Protein AF-A0A9P1E3X4-F1 (afdb_monomer_lite)

Secondary structure (DSSP, 8-state):
--HHHHHHHHHHHHHHHHHHHH-----TTTT-HHHHHHHHHB-HHHHHHHHHHHHHHHT-EEEEEEEETTEEEEEEE-TTT-SS-EEEEEETTTTEEE---HHHHHH-S--HHHHHHHHHTT--S--GGG--GGGBHHHHHHTTS-S---------S----HHHHHHHHHHHHHHHHHHHTT-HHHHHHHHHHHHHHHHHHHHHHHTT------------PPPS--PPTT--------HHHHHHHHHHHHHHHHHHHHHHHHHHHHHHHHHHHHHHHHHHHHHHHHHHHHHHHHHHHHHHHHHHHHHHTT-------SS--------S---S--

Radius of gyration: 41.76 Å; chains: 1; bounding box: 114×93×96 Å

Foldseek 3Di:
DVVVVVVVVVVVVVVQLCCQVPNDDPDDCPPQLALVQLSQWFGNVLSVVLSVQLVVLVQKDKDWDDDDPQKTWMFIGHPPPDPDTFIWIAGRVQRDIDGDDVVCVPPLHDGSNSSNVCVVVSPNYDRPVSRDLCGTSVVVVVVVDDDDDDDDDDDDDPPCDPVNVVVVVVVVLVVQCVVCVVPPVSVVVNVVVVVVVVVVVVVVVVVVDPDDDDDDDDDDDDDPDPDPPPDDDPPPDDPVRVVVVVVVVVVVVVVVVVVVVVVVVVVVVVVVVVVVVVVVVVVVVVVVVVVVVVVVVVVVVVVVVCVVPVDPDDDDDPPDDDDDDDDDDPDDDD

pLDDT: mean 71.48, std 18.75, range [29.25, 95.44]

Organism: Cuscuta europaea (NCBI:txid41803)

Structure (mmCIF, N/CA/C/O backbone):
data_AF-A0A9P1E3X4-F1
#
_entry.id   AF-A0A9P1E3X4-F1
#
loop_
_atom_site.group_PDB
_atom_site.id
_atom_site.type_symbol
_atom_site.label_atom_id
_atom_site.label_alt_id
_atom_site.label_comp_id
_atom_site.label_asym_id
_atom_site.label_entity_id
_atom_site.label_seq_id
_atom_site.pdbx_PDB_ins_code
_atom_site.Cartn_x
_atom_site.Cartn_y
_atom_site.Cartn_z
_atom_site.occupancy
_atom_site.B_iso_or_equiv
_atom_site.auth_seq_id
_atom_site.auth_comp_id
_atom_site.auth_asym_id
_atom_site.auth_atom_id
_atom_site.pdbx_PDB_model_num
ATOM 1 N N . MET A 1 1 ? -5.386 -5.429 36.884 1.00 59.47 1 MET A N 1
ATOM 2 C CA . MET A 1 1 ? -3.982 -5.201 36.468 1.00 59.47 1 MET A CA 1
ATOM 3 C C . MET A 1 1 ? -3.495 -5.985 35.243 1.00 59.47 1 MET A C 1
ATOM 5 O O . MET A 1 1 ? -2.496 -5.577 34.675 1.00 59.47 1 MET A O 1
ATOM 9 N N . PHE A 1 2 ? -4.151 -7.065 34.790 1.00 62.03 2 PHE A N 1
ATOM 10 C CA . PHE A 1 2 ? -3.919 -7.611 33.433 1.00 62.03 2 PHE A CA 1
ATOM 11 C C . PHE A 1 2 ? -5.071 -7.258 32.478 1.00 62.03 2 PHE A C 1
ATOM 13 O O . PHE A 1 2 ? -4.815 -6.911 31.334 1.00 62.03 2 PHE A O 1
ATOM 20 N N . GLY A 1 3 ? -6.319 -7.281 32.969 1.00 66.62 3 GLY A N 1
ATOM 21 C CA . GLY A 1 3 ? -7.502 -6.854 32.208 1.00 66.62 3 GLY A CA 1
ATOM 22 C C . GLY A 1 3 ? -7.396 -5.410 31.726 1.00 66.62 3 GLY A C 1
ATOM 23 O O . GLY A 1 3 ? -7.466 -5.183 30.531 1.00 66.62 3 GLY A O 1
ATOM 24 N N . ASP A 1 4 ? -7.069 -4.481 32.627 1.00 69.69 4 ASP A N 1
ATOM 25 C CA . ASP A 1 4 ? -6.946 -3.049 32.304 1.00 69.69 4 ASP A CA 1
ATOM 26 C C . ASP A 1 4 ? -5.919 -2.774 31.193 1.00 69.69 4 ASP A C 1
ATOM 28 O O . ASP A 1 4 ? -6.173 -1.984 30.294 1.00 69.69 4 ASP A O 1
ATOM 32 N N . VAL A 1 5 ? -4.788 -3.491 31.205 1.00 73.56 5 VAL A N 1
ATOM 33 C CA . VAL A 1 5 ? -3.757 -3.388 30.159 1.00 73.56 5 VAL A CA 1
ATOM 34 C C . VAL A 1 5 ? -4.269 -3.976 28.844 1.00 73.56 5 VAL A C 1
ATOM 36 O O . VAL A 1 5 ? -4.068 -3.398 27.788 1.00 73.56 5 VAL A O 1
ATOM 39 N N . VAL A 1 6 ? -4.957 -5.119 28.873 1.00 70.69 6 VAL A N 1
ATOM 40 C CA . VAL A 1 6 ? -5.534 -5.713 27.656 1.00 70.69 6 VAL A CA 1
ATOM 41 C C . VAL A 1 6 ? -6.632 -4.824 27.066 1.00 70.69 6 VAL A C 1
ATOM 43 O O . VAL A 1 6 ? -6.725 -4.705 25.847 1.00 70.69 6 VAL A O 1
ATOM 46 N N . ASP A 1 7 ? -7.445 -4.191 27.905 1.00 68.88 7 ASP A N 1
ATOM 47 C CA . ASP A 1 7 ? -8.532 -3.313 27.477 1.00 68.88 7 ASP A CA 1
ATOM 48 C C . ASP A 1 7 ? -8.006 -1.972 26.951 1.00 68.88 7 ASP A C 1
ATOM 50 O O . ASP A 1 7 ? -8.535 -1.459 25.965 1.00 68.88 7 ASP A O 1
ATOM 54 N N . GLU A 1 8 ? -6.914 -1.453 27.515 1.00 76.88 8 GLU A N 1
ATOM 55 C CA . GLU A 1 8 ? -6.167 -0.318 26.964 1.00 76.88 8 GLU A CA 1
ATOM 56 C C . GLU A 1 8 ? -5.609 -0.648 25.572 1.00 76.88 8 GLU A C 1
ATOM 58 O O . GLU A 1 8 ? -5.858 0.087 24.618 1.00 76.88 8 GLU A O 1
ATOM 63 N N . TRP A 1 9 ? -4.960 -1.807 25.409 1.00 65.81 9 TRP A N 1
ATOM 64 C CA . TRP A 1 9 ? -4.406 -2.236 24.118 1.00 65.81 9 TRP A CA 1
ATOM 65 C C . TRP A 1 9 ? -5.498 -2.466 23.068 1.00 65.81 9 TRP A C 1
ATOM 67 O O . TRP A 1 9 ? -5.342 -2.055 21.921 1.00 65.81 9 TRP A O 1
ATOM 77 N N . ARG A 1 10 ? -6.635 -3.057 23.457 1.00 68.62 10 ARG A N 1
ATOM 78 C CA . ARG A 1 10 ? -7.809 -3.207 22.580 1.00 68.62 10 ARG A CA 1
ATOM 79 C C . ARG A 1 10 ? -8.446 -1.871 22.223 1.00 68.62 10 ARG A C 1
ATOM 81 O O . ARG A 1 10 ? -8.982 -1.728 21.130 1.00 68.62 10 ARG A O 1
ATOM 88 N N . SER A 1 11 ? -8.439 -0.906 23.136 1.00 69.69 11 SER A N 1
ATOM 89 C CA . SER A 1 11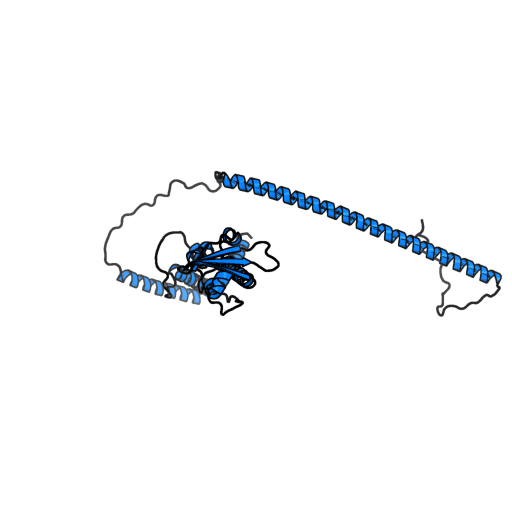 ? -8.964 0.438 22.874 1.00 69.69 11 SER A CA 1
ATOM 90 C C . SER A 1 11 ? -8.061 1.199 21.906 1.00 69.69 11 SER A C 1
ATOM 92 O O . SER A 1 11 ? -8.559 1.870 21.004 1.00 69.69 11 SER A O 1
ATOM 94 N N . GLU A 1 12 ? -6.745 1.043 22.040 1.00 69.25 12 GLU A N 1
ATOM 95 C CA . GLU A 1 12 ? -5.758 1.609 21.124 1.00 69.25 12 GLU A CA 1
ATOM 96 C C . GLU A 1 12 ? -5.847 0.972 19.728 1.00 69.25 12 GLU A C 1
ATOM 98 O O . GLU A 1 12 ? -5.884 1.698 18.734 1.00 69.25 12 GLU A O 1
ATOM 103 N N . GLU A 1 13 ? -5.969 -0.358 19.647 1.00 61.16 13 GLU A N 1
ATOM 104 C CA . GLU A 1 13 ? -6.186 -1.106 18.399 1.00 61.16 13 GLU A CA 1
ATOM 105 C C . GLU A 1 13 ? -7.503 -0.687 17.730 1.00 61.16 13 GLU A C 1
ATOM 107 O O . GLU A 1 13 ? -7.496 -0.254 16.583 1.00 61.16 13 GLU A O 1
ATOM 112 N N . ASN A 1 14 ? -8.615 -0.649 18.475 1.00 62.22 14 ASN A N 1
ATOM 113 C CA . ASN A 1 14 ? -9.896 -0.146 17.967 1.00 62.22 14 ASN A CA 1
ATOM 114 C C . ASN A 1 14 ? -9.806 1.311 17.490 1.00 62.22 14 ASN A C 1
ATOM 116 O O . ASN A 1 14 ? -10.443 1.681 16.506 1.00 62.22 14 ASN A O 1
ATOM 120 N N . GLY A 1 15 ? -9.032 2.157 18.176 1.00 64.56 15 GLY A N 1
ATOM 121 C CA . GLY A 1 15 ? -8.787 3.535 17.757 1.00 64.56 15 GLY A CA 1
ATOM 122 C C . GLY A 1 15 ? -7.940 3.621 16.484 1.00 64.56 15 GLY A C 1
ATOM 123 O O . GLY A 1 15 ? -8.132 4.520 15.665 1.00 64.56 15 GLY A O 1
ATOM 124 N N . GLN A 1 16 ? -6.997 2.701 16.283 1.00 59.81 16 GLN A N 1
ATOM 125 C CA . GLN A 1 16 ? -6.218 2.581 15.049 1.00 59.81 16 GLN A CA 1
ATOM 126 C C . GLN A 1 16 ? -7.075 2.043 13.898 1.00 59.81 16 GLN A C 1
ATOM 128 O O . GLN A 1 16 ? -7.043 2.636 12.822 1.00 59.81 16 GLN A O 1
ATOM 133 N N . ASP A 1 17 ? -7.908 1.032 14.134 1.00 65.00 17 ASP A N 1
ATOM 134 C CA . ASP A 1 17 ? -8.860 0.483 13.164 1.00 65.00 17 ASP A CA 1
ATOM 135 C C . ASP A 1 17 ? -9.900 1.522 12.748 1.00 65.00 17 ASP A C 1
ATOM 137 O O . ASP A 1 17 ? -10.124 1.745 11.559 1.00 65.00 17 ASP A O 1
ATOM 141 N N . PHE A 1 18 ? -10.476 2.242 13.713 1.00 64.69 18 PHE A N 1
ATOM 142 C CA . PHE A 1 18 ? -11.402 3.340 13.451 1.00 64.69 18 PHE A CA 1
ATOM 143 C C . PHE A 1 18 ? -10.746 4.435 12.602 1.00 64.69 18 PHE A C 1
ATOM 145 O O . PHE A 1 18 ? -11.309 4.869 11.601 1.00 64.69 18 PHE A O 1
ATOM 152 N N . ARG A 1 19 ? -9.505 4.829 12.921 1.00 63.00 19 ARG A N 1
ATOM 153 C CA . ARG A 1 19 ? -8.735 5.772 12.092 1.00 63.00 19 ARG A CA 1
ATOM 154 C C . ARG A 1 19 ? -8.366 5.199 10.720 1.00 63.00 19 ARG A C 1
ATOM 156 O O . ARG A 1 19 ? -8.256 5.965 9.770 1.00 63.00 19 ARG A O 1
ATOM 163 N N . CYS A 1 20 ? -8.187 3.889 10.579 1.00 62.00 20 CYS A N 1
ATOM 164 C CA . CYS A 1 20 ? -7.974 3.252 9.277 1.00 62.00 20 CYS A CA 1
ATOM 165 C C . CYS A 1 20 ? -9.237 3.269 8.406 1.00 62.00 20 CYS A C 1
ATOM 167 O O . CYS A 1 20 ? -9.132 3.393 7.184 1.00 62.00 20 CYS A O 1
ATOM 169 N N . LEU A 1 21 ? -10.410 3.117 9.025 1.00 61.00 21 LEU A N 1
ATOM 170 C CA . LEU A 1 21 ? -11.702 3.029 8.346 1.00 61.00 21 LEU A CA 1
ATOM 171 C C . LEU A 1 21 ? -12.294 4.411 8.034 1.00 61.00 21 LEU A C 1
ATOM 173 O O . LEU A 1 21 ? -12.759 4.624 6.918 1.00 61.00 21 LEU A O 1
ATOM 177 N N . GLU A 1 22 ? -12.228 5.349 8.982 1.00 56.84 22 GLU A N 1
ATOM 178 C CA . GLU A 1 22 ? -12.883 6.666 8.906 1.00 56.84 22 GLU A CA 1
ATOM 179 C C . GLU A 1 22 ? -11.911 7.859 8.937 1.00 56.84 22 GLU A C 1
ATOM 181 O O . GLU A 1 22 ? -12.310 8.993 8.680 1.00 56.84 22 GLU A O 1
ATOM 186 N N . GLY A 1 23 ? -10.627 7.643 9.237 1.00 54.81 23 GLY A N 1
ATOM 187 C CA . GLY A 1 23 ? -9.665 8.732 9.400 1.00 54.81 23 GLY A CA 1
ATOM 188 C C . GLY A 1 23 ? -9.325 9.462 8.097 1.00 54.81 23 GLY A C 1
ATOM 189 O O . GLY A 1 23 ? -9.091 8.862 7.042 1.00 54.81 23 GLY A O 1
ATOM 190 N N . THR A 1 24 ? -9.229 10.790 8.188 1.00 53.44 24 THR A N 1
ATOM 191 C CA . THR A 1 24 ? -8.681 11.639 7.129 1.00 53.44 24 THR A CA 1
ATOM 192 C C . THR A 1 24 ? -7.193 11.347 6.984 1.00 53.44 24 THR A C 1
ATOM 194 O O . THR A 1 24 ? -6.384 11.702 7.838 1.00 53.44 24 THR A O 1
ATOM 197 N N . ILE A 1 25 ? -6.821 10.668 5.903 1.00 58.47 25 ILE A N 1
ATOM 198 C CA . ILE A 1 25 ? -5.418 10.470 5.559 1.00 58.47 25 ILE A CA 1
ATOM 199 C C . ILE A 1 25 ? -4.916 11.765 4.921 1.00 58.47 25 ILE A C 1
ATOM 201 O O . ILE A 1 25 ? -5.401 12.139 3.852 1.00 58.47 25 ILE A O 1
ATOM 205 N N . GLU A 1 26 ? -3.956 12.446 5.550 1.00 58.12 26 GLU A N 1
ATOM 206 C CA . GLU A 1 26 ? -3.221 13.530 4.894 1.00 58.12 26 GLU A CA 1
ATOM 207 C C . GLU A 1 26 ? -2.438 12.946 3.712 1.00 58.12 26 GLU A C 1
ATOM 209 O O . GLU A 1 26 ? -1.379 12.335 3.864 1.00 58.12 26 GLU A O 1
ATOM 214 N N . MET A 1 27 ? -3.004 13.069 2.510 1.00 62.56 27 MET A N 1
ATOM 215 C CA . MET A 1 27 ? -2.358 12.623 1.285 1.00 62.56 27 MET A CA 1
ATOM 216 C C . MET A 1 27 ? -1.535 13.757 0.684 1.00 62.56 27 MET A C 1
ATOM 218 O O . MET A 1 27 ? -2.073 14.736 0.171 1.00 62.56 27 MET A O 1
ATOM 222 N N . ILE A 1 28 ? -0.219 13.579 0.666 1.00 62.25 28 ILE A N 1
ATOM 223 C CA . ILE A 1 28 ? 0.652 14.281 -0.271 1.00 62.25 28 ILE A CA 1
ATOM 224 C C . ILE A 1 28 ? 0.281 13.768 -1.676 1.00 62.25 28 ILE A C 1
ATOM 226 O O . ILE A 1 28 ? 0.284 12.556 -1.892 1.00 62.25 28 ILE A O 1
ATOM 230 N N . LEU A 1 29 ? -0.058 14.683 -2.597 1.00 64.44 29 LEU A N 1
ATOM 231 C CA . LEU A 1 29 ? -0.523 14.430 -3.978 1.00 64.44 29 LEU A CA 1
ATOM 232 C C . LEU A 1 29 ? -1.963 13.884 -4.117 1.00 64.44 29 LEU A C 1
ATOM 234 O O . LEU A 1 29 ? -2.195 12.845 -4.731 1.00 64.44 29 LEU A O 1
ATOM 238 N N . LEU A 1 30 ? -2.948 14.639 -3.613 1.00 59.66 30 LEU A N 1
ATOM 239 C CA . LEU A 1 30 ? -4.395 14.346 -3.696 1.00 59.66 30 LEU A CA 1
ATOM 240 C C . LEU A 1 30 ? -4.943 14.020 -5.103 1.00 59.66 30 LEU A C 1
ATOM 242 O O . LEU A 1 30 ? -6.033 13.468 -5.206 1.00 59.66 30 LEU A O 1
ATOM 246 N N . GLN A 1 31 ? -4.222 14.364 -6.171 1.00 71.12 31 GLN A N 1
ATOM 247 C CA . GLN A 1 31 ? -4.672 14.202 -7.559 1.00 71.12 31 GLN A CA 1
ATOM 248 C C . GLN A 1 31 ? -4.225 12.880 -8.207 1.00 71.12 31 GLN A C 1
ATOM 250 O O . GLN A 1 31 ? -4.710 12.526 -9.281 1.00 71.12 31 GLN A O 1
ATOM 255 N N . GLU A 1 32 ? -3.326 12.123 -7.575 1.00 85.75 32 GLU A N 1
ATOM 256 C CA . GLU A 1 32 ? -2.789 10.892 -8.158 1.00 85.75 32 GLU A CA 1
ATOM 257 C C . GLU A 1 32 ? -3.766 9.722 -7.972 1.00 85.75 32 GLU A C 1
ATOM 259 O O . GLU A 1 32 ? -3.938 9.185 -6.875 1.00 85.75 32 GLU A O 1
ATOM 264 N N . SER A 1 33 ? -4.397 9.299 -9.070 1.00 90.12 33 SER A N 1
ATOM 265 C CA . SER A 1 33 ? -5.429 8.246 -9.075 1.00 90.12 33 SER A CA 1
ATOM 266 C C . SER A 1 33 ? -4.994 6.928 -8.418 1.00 90.12 33 SER A C 1
ATOM 268 O O . SER A 1 33 ? -5.756 6.356 -7.637 1.00 90.12 33 SER A O 1
ATOM 270 N N . ILE A 1 34 ? -3.751 6.488 -8.637 1.00 92.25 34 ILE A N 1
ATOM 271 C CA . ILE A 1 34 ? -3.234 5.256 -8.027 1.00 92.25 34 ILE A CA 1
ATOM 272 C C . ILE A 1 34 ? -3.069 5.368 -6.507 1.00 92.25 34 ILE A C 1
ATOM 274 O O . ILE A 1 34 ? -3.292 4.385 -5.800 1.00 92.25 34 ILE A O 1
ATOM 278 N N . LEU A 1 35 ? -2.730 6.556 -5.988 1.00 91.19 35 LEU A N 1
ATOM 279 C CA . LEU A 1 35 ? -2.684 6.806 -4.544 1.00 91.19 35 LEU A CA 1
ATOM 280 C C . LEU A 1 35 ? -4.096 6.808 -3.954 1.00 91.19 35 LEU A C 1
ATOM 282 O O . LEU A 1 35 ? -4.303 6.221 -2.894 1.00 91.19 35 LEU A O 1
ATOM 286 N N . SER A 1 36 ? -5.074 7.391 -4.655 1.00 89.56 36 SER A N 1
ATOM 287 C CA . SER A 1 36 ? -6.479 7.327 -4.234 1.00 89.56 36 SER A CA 1
ATOM 288 C C . SER A 1 36 ? -6.959 5.879 -4.133 1.00 89.56 36 SER A C 1
ATOM 290 O O . SER A 1 36 ? -7.463 5.467 -3.093 1.00 89.56 36 SER A O 1
ATOM 292 N N . HIS A 1 37 ? -6.717 5.076 -5.170 1.00 92.25 37 HIS A N 1
ATOM 293 C CA . HIS A 1 37 ? -7.093 3.666 -5.160 1.00 92.25 37 HIS A CA 1
ATOM 294 C C . HIS A 1 37 ? -6.389 2.882 -4.037 1.00 92.25 37 HIS A C 1
ATOM 296 O O . HIS A 1 37 ? -7.018 2.088 -3.340 1.00 92.25 37 HIS A O 1
ATOM 302 N N . ALA A 1 38 ? -5.096 3.133 -3.804 1.00 91.25 38 ALA A N 1
ATOM 303 C CA . ALA A 1 38 ? -4.353 2.509 -2.710 1.00 91.25 38 ALA A CA 1
ATOM 304 C C . ALA A 1 38 ? -4.949 2.835 -1.330 1.00 91.25 38 ALA A C 1
ATOM 306 O O . ALA A 1 38 ? -5.003 1.959 -0.468 1.00 91.25 38 ALA A O 1
ATOM 307 N N . ARG A 1 39 ? -5.406 4.076 -1.116 1.00 87.81 39 ARG A N 1
ATOM 308 C CA . ARG A 1 39 ? -6.061 4.515 0.128 1.00 87.81 39 ARG A CA 1
ATOM 309 C C . ARG A 1 39 ? -7.367 3.769 0.386 1.00 87.81 39 ARG A C 1
ATOM 311 O O . ARG A 1 39 ? -7.695 3.482 1.541 1.00 87.81 39 ARG A O 1
ATOM 318 N N . ASP A 1 40 ? -8.122 3.492 -0.665 1.00 87.62 40 ASP A N 1
ATOM 319 C CA . ASP A 1 40 ? -9.413 2.822 -0.536 1.00 87.62 40 ASP A CA 1
ATOM 320 C C . ASP A 1 40 ? -9.233 1.336 -0.203 1.00 87.62 40 ASP A C 1
ATOM 322 O O . ASP A 1 40 ? -9.974 0.788 0.613 1.00 87.62 40 ASP A O 1
ATOM 326 N N . VAL A 1 41 ? -8.196 0.707 -0.760 1.00 90.44 41 VAL A N 1
ATOM 327 C CA . VAL A 1 41 ? -7.922 -0.727 -0.604 1.00 90.44 41 VAL A CA 1
ATOM 328 C C . VAL A 1 41 ? -7.142 -1.060 0.674 1.00 90.44 41 VAL A C 1
ATOM 330 O O . VAL A 1 41 ? -7.502 -1.996 1.398 1.00 90.44 41 VAL A O 1
ATOM 333 N N . TYR A 1 42 ? -6.052 -0.342 0.953 1.00 89.19 42 TYR A N 1
ATOM 334 C CA . TYR A 1 42 ? -5.093 -0.708 1.999 1.00 89.19 42 TYR A CA 1
ATOM 335 C C . TYR A 1 42 ? -5.419 -0.118 3.367 1.00 89.19 42 TYR A C 1
ATOM 337 O O . TYR A 1 42 ? -6.003 0.956 3.482 1.00 89.19 42 TYR A O 1
ATOM 345 N N . THR A 1 43 ? -4.988 -0.803 4.429 1.00 87.50 43 THR A N 1
ATOM 346 C CA . THR A 1 43 ? -5.005 -0.243 5.790 1.00 87.50 43 THR A CA 1
ATOM 347 C C . THR A 1 43 ? -4.110 1.001 5.874 1.00 87.50 43 THR A C 1
ATOM 349 O O . THR A 1 43 ? -3.227 1.199 5.037 1.00 87.50 43 THR A O 1
ATOM 352 N N . LEU A 1 44 ? -4.308 1.857 6.883 1.00 84.12 44 LEU A N 1
ATOM 353 C CA . LEU A 1 44 ? -3.589 3.136 6.986 1.00 84.12 44 LEU A CA 1
ATOM 354 C C . LEU A 1 44 ? -2.064 2.967 6.995 1.00 84.12 44 LEU A C 1
ATOM 356 O O . LEU A 1 44 ? -1.349 3.740 6.359 1.00 84.12 44 LEU A O 1
ATOM 360 N N . GLU A 1 45 ? -1.557 1.970 7.718 1.00 84.56 45 GLU A N 1
ATOM 361 C CA . GLU A 1 45 ? -0.118 1.708 7.820 1.00 84.56 45 GLU A CA 1
ATOM 362 C C . GLU A 1 45 ? 0.477 1.287 6.477 1.00 84.56 45 GLU A C 1
ATOM 364 O O . GLU A 1 45 ? 1.515 1.799 6.055 1.00 84.56 45 GLU A O 1
ATOM 369 N N . ILE A 1 46 ? -0.223 0.402 5.768 1.00 89.62 46 ILE A N 1
ATOM 370 C CA . ILE A 1 46 ? 0.195 -0.073 4.451 1.00 89.62 46 ILE A CA 1
ATOM 371 C C . ILE A 1 46 ? 0.095 1.044 3.423 1.00 89.62 46 ILE A C 1
ATOM 373 O O . ILE A 1 46 ? 1.005 1.204 2.610 1.00 89.62 46 ILE A O 1
ATOM 377 N N . PHE A 1 47 ? -0.949 1.868 3.489 1.00 90.00 47 PHE A N 1
ATOM 378 C CA . PHE A 1 47 ? -1.062 3.044 2.641 1.00 90.00 47 PHE A CA 1
ATOM 379 C C . PHE A 1 47 ? 0.123 4.001 2.836 1.00 90.00 47 PHE A C 1
ATOM 381 O O . PHE A 1 47 ? 0.702 4.452 1.850 1.00 90.00 47 PHE A O 1
ATOM 388 N N . LYS A 1 48 ? 0.548 4.272 4.079 1.00 87.75 48 LYS A N 1
ATOM 389 C CA . LYS A 1 48 ? 1.724 5.123 4.347 1.00 87.75 48 LYS A CA 1
ATOM 390 C C . LYS A 1 48 ? 2.995 4.555 3.715 1.00 87.75 48 LYS A C 1
ATOM 392 O O . LYS A 1 48 ? 3.747 5.296 3.083 1.00 87.75 48 LYS A O 1
ATOM 397 N N . LEU A 1 49 ? 3.213 3.243 3.830 1.00 89.81 49 LEU A N 1
ATOM 398 C CA . LEU A 1 49 ? 4.341 2.569 3.178 1.00 89.81 49 LEU A CA 1
ATOM 399 C C . LEU A 1 49 ? 4.252 2.666 1.651 1.00 89.81 49 LEU A C 1
ATOM 401 O O . LEU A 1 49 ? 5.252 2.943 0.989 1.00 89.81 49 LEU A O 1
ATOM 405 N N . PHE A 1 50 ? 3.060 2.471 1.086 1.00 92.06 50 PHE A N 1
ATOM 406 C CA . PHE A 1 50 ? 2.822 2.599 -0.348 1.00 92.06 50 PHE A CA 1
ATOM 407 C C . PHE A 1 50 ? 3.118 4.020 -0.845 1.00 92.06 50 PHE A C 1
ATOM 409 O O . PHE A 1 50 ? 3.857 4.191 -1.814 1.00 92.06 50 PHE A O 1
ATOM 416 N N . GLN A 1 51 ? 2.606 5.040 -0.153 1.00 91.75 51 GLN A N 1
ATOM 417 C CA . GLN A 1 51 ? 2.845 6.446 -0.471 1.00 91.75 51 GLN A CA 1
ATOM 418 C C . GLN A 1 51 ? 4.336 6.793 -0.394 1.00 91.75 51 GLN A C 1
ATOM 420 O O . GLN A 1 51 ? 4.866 7.449 -1.288 1.00 91.75 51 GLN A O 1
ATOM 425 N N . GLU A 1 52 ? 5.049 6.301 0.620 1.00 90.31 52 GLU A N 1
ATOM 426 C CA . GLU A 1 52 ? 6.497 6.479 0.726 1.00 90.31 52 GLU A CA 1
ATOM 427 C C . GLU A 1 52 ? 7.240 5.846 -0.465 1.00 90.31 52 GLU A C 1
ATOM 429 O O . GLU A 1 52 ? 8.142 6.466 -1.036 1.00 90.31 52 GLU A O 1
ATOM 434 N N . GLN A 1 53 ? 6.866 4.627 -0.875 1.00 91.94 53 GLN A N 1
ATOM 435 C CA . GLN A 1 53 ? 7.454 3.986 -2.056 1.00 91.94 53 GLN A CA 1
ATOM 436 C C . GLN A 1 53 ? 7.147 4.763 -3.338 1.00 91.94 53 GLN A C 1
ATOM 438 O O . GLN A 1 53 ? 8.036 4.903 -4.180 1.00 91.94 53 GLN A O 1
ATOM 443 N N . TYR A 1 54 ? 5.929 5.289 -3.472 1.00 92.44 54 TYR A N 1
ATOM 444 C CA . TYR A 1 54 ? 5.521 6.098 -4.617 1.00 92.44 54 TYR A CA 1
ATOM 445 C C . TYR A 1 54 ? 6.386 7.354 -4.737 1.00 92.44 54 TYR A C 1
ATOM 447 O O . TYR A 1 54 ? 7.031 7.568 -5.762 1.00 92.44 54 TYR A O 1
ATOM 455 N N . LEU A 1 55 ? 6.494 8.125 -3.651 1.00 91.69 55 LEU A N 1
ATOM 456 C CA . LEU A 1 55 ? 7.293 9.352 -3.606 1.00 91.69 55 LEU A CA 1
ATOM 457 C C . LEU A 1 55 ? 8.773 9.082 -3.890 1.00 91.69 55 LEU A C 1
ATOM 459 O O . LEU A 1 55 ? 9.392 9.798 -4.675 1.00 91.69 55 LEU A O 1
ATOM 463 N N . LYS A 1 56 ? 9.340 8.009 -3.323 1.00 89.94 56 LYS A N 1
ATOM 464 C CA . LYS A 1 56 ? 10.712 7.589 -3.646 1.00 89.94 56 LYS A CA 1
ATOM 465 C C . LYS A 1 56 ? 10.861 7.253 -5.129 1.00 89.94 56 LYS A C 1
ATOM 467 O O . LYS A 1 56 ? 11.884 7.586 -5.722 1.00 89.94 56 LYS A O 1
ATOM 472 N N . GLY A 1 57 ? 9.863 6.600 -5.724 1.00 91.25 57 GLY A N 1
ATOM 473 C CA . GLY A 1 57 ? 9.844 6.215 -7.136 1.00 91.25 57 GLY A CA 1
ATOM 474 C C . GLY A 1 57 ? 9.902 7.408 -8.085 1.00 91.25 57 GLY A C 1
ATOM 475 O O . GLY A 1 57 ? 10.597 7.336 -9.095 1.00 91.25 57 GLY A O 1
ATOM 476 N N . MET A 1 58 ? 9.268 8.528 -7.731 1.00 91.00 58 MET A N 1
ATOM 477 C CA . MET A 1 58 ? 9.240 9.739 -8.565 1.00 91.00 58 MET A CA 1
ATOM 478 C C . MET A 1 58 ? 10.627 10.330 -8.835 1.00 91.00 58 MET A C 1
ATOM 480 O O . MET A 1 58 ? 10.865 10.864 -9.916 1.00 91.00 58 MET A O 1
ATOM 484 N N . SER A 1 59 ? 11.564 10.170 -7.900 1.00 90.56 59 SER A N 1
ATOM 485 C CA . SER A 1 59 ? 12.953 10.612 -8.071 1.00 90.56 59 SER A CA 1
ATOM 486 C C . SER A 1 59 ? 13.803 9.666 -8.929 1.00 90.56 59 SER A C 1
ATOM 488 O O . SER A 1 59 ? 14.963 9.972 -9.200 1.00 90.56 59 SER A O 1
ATOM 490 N N . HIS A 1 60 ? 13.275 8.506 -9.343 1.00 92.12 60 HIS A N 1
ATOM 491 C CA . HIS A 1 60 ? 14.025 7.557 -10.164 1.00 92.12 60 HIS A CA 1
ATOM 492 C C . HIS A 1 60 ? 13.988 7.956 -11.640 1.00 92.12 60 HIS A C 1
ATOM 494 O O . HIS A 1 60 ? 12.954 8.318 -12.215 1.00 92.12 60 HIS A O 1
ATOM 500 N N . PHE A 1 61 ? 15.144 7.820 -12.272 1.00 92.81 61 PHE A N 1
ATOM 501 C CA . PHE A 1 61 ? 15.302 7.910 -13.709 1.00 92.81 61 PHE A CA 1
ATOM 502 C C . PHE A 1 61 ? 14.875 6.603 -14.357 1.00 92.81 61 PHE A C 1
ATOM 504 O O . PHE A 1 61 ? 14.945 5.530 -13.751 1.00 92.81 61 PHE A O 1
ATOM 511 N N . PHE A 1 62 ? 14.441 6.708 -15.606 1.00 93.69 62 PHE A N 1
ATOM 512 C CA . PHE A 1 62 ? 14.071 5.564 -16.414 1.00 93.69 62 PHE A CA 1
ATOM 513 C C . PHE A 1 62 ? 14.606 5.713 -17.836 1.00 93.69 62 PHE A C 1
ATOM 515 O O . PHE A 1 62 ? 14.812 6.822 -18.329 1.00 93.69 62 PHE A O 1
ATOM 522 N N . LYS A 1 63 ? 14.818 4.579 -18.501 1.00 94.50 63 LYS A N 1
ATOM 523 C CA . LYS A 1 63 ? 15.127 4.503 -19.929 1.00 94.50 63 LYS A CA 1
ATOM 524 C C . LYS A 1 63 ? 14.417 3.299 -20.530 1.00 94.50 63 LYS A C 1
ATOM 526 O O . LYS A 1 63 ? 14.595 2.188 -20.037 1.00 94.50 63 LYS A O 1
ATOM 531 N N . LEU A 1 64 ? 13.638 3.528 -21.584 1.00 95.44 64 LEU A N 1
ATOM 532 C CA . LEU A 1 64 ? 13.058 2.458 -22.392 1.00 95.44 64 LEU A CA 1
ATOM 533 C C . LEU A 1 64 ? 14.176 1.776 -23.191 1.00 95.44 64 LEU A C 1
ATOM 535 O O . LEU A 1 64 ? 14.969 2.451 -23.847 1.00 95.44 64 LEU A O 1
ATOM 539 N N . MET A 1 65 ? 14.247 0.452 -23.101 1.00 93.94 65 MET A N 1
ATOM 540 C CA . MET A 1 65 ? 15.273 -0.362 -23.757 1.00 93.94 65 MET A CA 1
ATOM 541 C C . MET A 1 65 ? 14.710 -1.161 -24.921 1.00 93.94 65 MET A C 1
ATOM 543 O O . MET A 1 65 ? 15.356 -1.287 -25.958 1.00 93.94 65 MET A O 1
ATOM 547 N N . THR A 1 66 ? 13.512 -1.711 -24.748 1.00 92.88 66 THR A N 1
ATOM 548 C CA . THR A 1 66 ? 12.858 -2.544 -25.755 1.00 92.88 66 THR A CA 1
ATOM 549 C C . THR A 1 66 ? 11.356 -2.356 -25.653 1.00 92.88 66 THR A C 1
ATOM 551 O O . THR A 1 66 ? 10.823 -2.238 -24.550 1.00 92.88 66 THR A O 1
ATOM 554 N N . GLN A 1 67 ? 10.692 -2.333 -26.802 1.00 91.81 67 GLN A N 1
ATOM 555 C CA . GLN A 1 67 ? 9.245 -2.258 -26.911 1.00 91.81 67 GLN A CA 1
ATOM 556 C C . GLN A 1 67 ? 8.787 -3.288 -27.944 1.00 91.81 67 GLN A C 1
ATOM 558 O O . GLN A 1 67 ? 9.095 -3.158 -29.126 1.00 91.81 67 GLN A O 1
ATOM 563 N N . ASN A 1 68 ? 8.045 -4.293 -27.487 1.00 87.94 68 ASN A N 1
ATOM 564 C CA . ASN A 1 68 ? 7.517 -5.383 -28.297 1.00 87.94 68 ASN A CA 1
ATOM 565 C C . ASN A 1 68 ? 5.995 -5.386 -28.190 1.00 87.94 68 ASN A C 1
ATOM 567 O O . ASN A 1 68 ? 5.471 -5.962 -27.249 1.00 87.94 68 ASN A O 1
ATOM 571 N N . CYS A 1 69 ? 5.285 -4.781 -29.145 1.00 86.06 69 CYS A N 1
ATOM 572 C CA . CYS A 1 69 ? 3.816 -4.686 -29.170 1.00 86.06 69 CYS A CA 1
ATOM 573 C C . CYS A 1 69 ? 3.195 -4.182 -27.844 1.00 86.06 69 CYS A C 1
ATOM 575 O O . CYS A 1 69 ? 2.955 -2.983 -27.720 1.00 86.06 69 CYS A O 1
ATOM 577 N N . HIS A 1 70 ? 2.995 -5.065 -26.859 1.00 87.19 70 HIS A N 1
ATOM 578 C CA . HIS A 1 70 ? 2.456 -4.774 -25.529 1.00 87.19 70 HIS A CA 1
ATOM 579 C C . HIS A 1 70 ? 3.476 -4.883 -24.380 1.00 87.19 70 HIS A C 1
ATOM 581 O O . HIS A 1 70 ? 3.157 -4.481 -23.263 1.00 87.19 70 HIS A O 1
ATOM 587 N N . ASP A 1 71 ? 4.691 -5.372 -24.632 1.00 91.38 71 ASP A N 1
ATOM 588 C CA . ASP A 1 71 ? 5.737 -5.556 -23.625 1.00 91.38 71 ASP A CA 1
ATOM 589 C C . ASP A 1 71 ? 6.791 -4.450 -23.717 1.00 91.38 71 ASP A C 1
ATOM 591 O O . ASP A 1 71 ? 7.394 -4.211 -24.766 1.00 91.38 71 ASP A O 1
ATOM 595 N N . TYR A 1 72 ? 7.063 -3.800 -22.592 1.00 93.81 72 TYR A N 1
ATOM 596 C CA . TYR A 1 72 ? 7.986 -2.678 -22.482 1.00 93.81 72 TYR A CA 1
ATOM 597 C C . TYR A 1 72 ? 9.053 -2.988 -21.438 1.00 93.81 72 TYR A C 1
ATOM 599 O O . TYR A 1 72 ? 8.747 -3.180 -20.263 1.00 93.81 72 TYR A O 1
ATOM 607 N N . VAL A 1 73 ? 10.321 -3.009 -21.843 1.00 94.25 73 VAL A N 1
ATOM 608 C CA . VAL A 1 73 ? 11.454 -3.252 -20.942 1.00 94.25 73 VAL A CA 1
ATOM 609 C C . VAL A 1 73 ? 12.133 -1.930 -20.611 1.00 94.25 73 VAL A C 1
ATOM 611 O O . VAL A 1 73 ? 12.655 -1.246 -21.495 1.00 94.25 73 VAL A O 1
ATOM 614 N N . TYR A 1 74 ? 12.179 -1.594 -19.325 1.00 94.81 74 TYR A N 1
ATOM 615 C CA . TYR A 1 74 ? 12.783 -0.375 -18.801 1.00 94.81 74 TYR A CA 1
ATOM 616 C C . TYR A 1 74 ? 14.000 -0.668 -17.931 1.00 94.81 74 TYR A C 1
ATOM 618 O O . TYR A 1 74 ? 14.000 -1.586 -17.113 1.00 94.81 74 TYR A O 1
ATOM 626 N N . HIS A 1 75 ? 15.008 0.193 -18.030 1.00 94.12 75 HIS A N 1
ATOM 627 C CA . HIS A 1 75 ? 15.970 0.388 -16.953 1.00 94.12 75 HIS A CA 1
ATOM 628 C C . HIS A 1 75 ? 15.471 1.481 -16.015 1.00 94.12 75 HIS A C 1
ATOM 630 O O . HIS A 1 75 ? 15.166 2.575 -16.480 1.00 94.12 75 HIS A O 1
ATOM 636 N N . VAL A 1 76 ? 15.462 1.218 -14.710 1.00 94.12 76 VAL A N 1
ATOM 637 C CA . VAL A 1 76 ? 15.105 2.183 -13.660 1.00 94.12 76 VAL A CA 1
ATOM 638 C C . VAL A 1 76 ? 16.254 2.301 -12.664 1.00 94.12 76 VAL A C 1
ATOM 640 O O . VAL A 1 76 ? 16.813 1.285 -12.253 1.00 94.12 76 VAL A O 1
ATOM 643 N N . TRP A 1 77 ? 16.639 3.520 -12.291 1.00 92.62 77 TRP A N 1
ATOM 644 C CA . TRP A 1 77 ? 17.720 3.759 -11.326 1.00 92.62 77 TRP A CA 1
ATOM 645 C C . TRP A 1 77 ? 17.629 5.151 -10.698 1.00 92.62 77 TRP A C 1
ATOM 647 O O . TRP A 1 77 ? 17.066 6.079 -11.275 1.00 92.62 77 TRP A O 1
ATOM 657 N N . LEU A 1 78 ? 18.232 5.319 -9.529 1.00 91.44 78 LEU A N 1
ATOM 658 C CA . LEU A 1 78 ? 18.457 6.609 -8.892 1.00 91.44 78 LEU A CA 1
A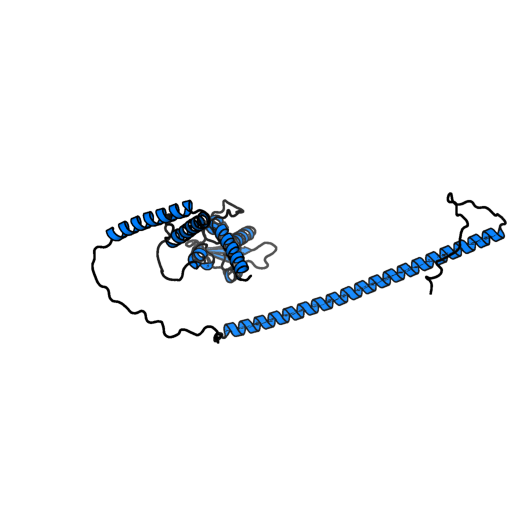TOM 659 C C . LEU A 1 78 ? 19.863 7.126 -9.227 1.00 91.44 78 LEU A C 1
ATOM 661 O O . LEU A 1 78 ? 20.868 6.473 -8.937 1.00 91.44 78 LEU A O 1
ATOM 665 N N . ASN A 1 79 ? 19.947 8.305 -9.848 1.00 83.19 79 ASN A N 1
ATOM 666 C CA . ASN A 1 79 ? 21.226 8.868 -10.283 1.00 83.19 79 ASN A CA 1
ATOM 667 C C . ASN A 1 79 ? 22.142 9.175 -9.085 1.00 83.19 79 ASN A C 1
ATOM 669 O O . ASN A 1 79 ? 21.704 9.774 -8.106 1.00 83.19 79 ASN A O 1
ATOM 673 N N . GLY A 1 80 ? 23.409 8.762 -9.170 1.00 78.19 80 GLY A N 1
ATOM 674 C CA . GLY A 1 80 ? 24.413 8.982 -8.123 1.00 78.19 80 GLY A CA 1
ATOM 675 C C . GLY A 1 80 ? 24.246 8.147 -6.845 1.00 78.19 80 GLY A C 1
ATOM 676 O O . GLY A 1 80 ? 25.063 8.289 -5.940 1.00 78.19 80 GLY A O 1
ATOM 677 N N . VAL A 1 81 ? 23.228 7.281 -6.759 1.00 82.25 81 VAL A N 1
ATOM 678 C CA . VAL A 1 81 ? 22.980 6.413 -5.591 1.00 82.25 81 VAL A CA 1
ATOM 679 C C . VAL A 1 81 ? 22.997 4.940 -5.981 1.00 82.25 81 VAL A C 1
ATOM 681 O O . VAL A 1 81 ? 23.671 4.140 -5.333 1.00 82.25 81 VAL A O 1
ATOM 684 N N . ASP A 1 82 ? 22.280 4.572 -7.043 1.00 82.38 82 ASP A N 1
ATOM 685 C CA . ASP A 1 82 ? 22.196 3.178 -7.462 1.00 82.38 82 ASP A CA 1
ATOM 686 C C . ASP A 1 82 ? 23.436 2.782 -8.272 1.00 82.38 82 ASP A C 1
ATOM 688 O O . ASP A 1 82 ? 23.758 3.378 -9.300 1.00 82.38 82 ASP A O 1
ATOM 692 N N . LEU A 1 83 ? 24.115 1.724 -7.821 1.00 76.62 83 LEU A N 1
ATOM 693 C CA . LEU A 1 83 ? 25.262 1.129 -8.519 1.00 76.62 83 LEU A CA 1
ATOM 694 C C . LEU A 1 83 ? 24.842 0.328 -9.764 1.00 76.62 83 LEU A C 1
ATOM 696 O O . LEU A 1 83 ? 25.662 0.077 -10.644 1.00 76.62 83 LEU A O 1
ATOM 700 N N . ILE A 1 84 ? 23.582 -0.116 -9.822 1.00 83.88 84 ILE A N 1
ATOM 701 C CA . ILE A 1 84 ? 23.057 -1.029 -10.845 1.00 83.88 84 ILE A CA 1
ATOM 702 C C . ILE A 1 84 ? 21.710 -0.499 -11.340 1.00 83.88 84 ILE A C 1
ATOM 704 O O . ILE A 1 84 ? 20.903 -0.010 -10.553 1.00 83.88 84 ILE A O 1
ATOM 708 N N . ARG A 1 85 ? 21.449 -0.629 -12.646 1.00 88.00 85 ARG A N 1
ATOM 709 C CA . ARG A 1 85 ? 20.132 -0.345 -13.232 1.00 88.00 85 ARG A CA 1
ATOM 710 C C . ARG A 1 85 ? 19.202 -1.540 -13.058 1.00 88.00 85 ARG A C 1
ATOM 712 O O . ARG A 1 85 ? 19.577 -2.671 -13.354 1.00 88.00 85 ARG A O 1
ATOM 719 N N . HIS A 1 86 ? 17.979 -1.284 -12.619 1.00 90.12 86 HIS A N 1
ATOM 720 C CA . HIS A 1 86 ? 16.960 -2.306 -12.422 1.00 90.12 86 HIS A CA 1
ATOM 721 C C . HIS A 1 86 ? 16.164 -2.539 -13.708 1.00 90.12 86 HIS A C 1
ATOM 723 O O . HIS A 1 86 ? 15.639 -1.584 -14.275 1.00 90.12 86 HIS A O 1
ATOM 729 N N . ASN A 1 87 ? 16.066 -3.793 -14.157 1.00 91.44 87 ASN A N 1
ATOM 730 C CA . ASN A 1 87 ? 15.294 -4.166 -15.346 1.00 91.44 87 ASN A CA 1
ATOM 731 C C . ASN A 1 87 ? 13.847 -4.436 -14.960 1.00 91.44 87 ASN A C 1
ATOM 733 O O . ASN A 1 87 ? 13.577 -5.427 -14.289 1.00 91.44 87 ASN A O 1
ATOM 737 N N . VAL A 1 88 ? 12.935 -3.574 -15.392 1.00 93.00 88 VAL A N 1
ATOM 738 C CA . VAL A 1 88 ? 11.504 -3.697 -15.124 1.00 93.00 88 VAL A CA 1
ATOM 739 C C . VAL A 1 88 ? 10.773 -3.897 -16.439 1.00 93.00 88 VAL A C 1
ATOM 741 O O . VAL A 1 88 ? 10.851 -3.038 -17.313 1.00 93.00 88 VAL A O 1
ATOM 744 N N . THR A 1 89 ? 10.056 -5.008 -16.571 1.00 92.69 89 THR A N 1
ATOM 745 C CA . THR A 1 89 ? 9.249 -5.289 -17.760 1.00 92.69 89 THR A CA 1
ATOM 746 C C . THR A 1 89 ? 7.780 -5.048 -17.443 1.00 92.69 89 THR A C 1
ATOM 748 O O . THR A 1 89 ? 7.255 -5.623 -16.492 1.00 92.69 89 THR A O 1
ATOM 751 N N . PHE A 1 90 ? 7.127 -4.194 -18.221 1.00 93.62 90 PHE A N 1
ATOM 752 C CA . PHE A 1 90 ? 5.711 -3.864 -18.116 1.00 93.62 90 PHE A CA 1
ATOM 753 C C . PHE A 1 90 ? 4.947 -4.446 -19.299 1.00 93.62 90 PHE A C 1
ATOM 755 O O . PHE A 1 90 ? 5.353 -4.270 -20.442 1.00 93.62 90 PHE A O 1
ATOM 762 N N . ILE A 1 91 ? 3.845 -5.121 -19.008 1.00 91.75 91 ILE A N 1
ATOM 763 C CA . ILE A 1 91 ? 2.960 -5.765 -19.973 1.00 91.75 91 ILE A CA 1
ATOM 764 C C . ILE A 1 91 ? 1.667 -4.948 -19.987 1.00 91.75 91 ILE A C 1
ATOM 766 O O . ILE A 1 91 ? 0.900 -4.961 -19.020 1.00 91.75 91 ILE A O 1
ATOM 770 N N . GLY A 1 92 ? 1.443 -4.211 -21.072 1.00 87.06 92 GLY A N 1
ATOM 771 C CA . GLY A 1 92 ? 0.387 -3.205 -21.182 1.00 87.06 92 GLY A CA 1
ATOM 772 C C . GLY A 1 92 ? -1.036 -3.758 -21.219 1.00 87.06 92 GLY A C 1
ATOM 773 O O . GLY A 1 92 ? -1.951 -3.048 -20.819 1.00 87.06 92 GLY A O 1
ATOM 774 N N . ASN A 1 93 ? -1.233 -5.010 -21.643 1.00 84.94 93 ASN A N 1
ATOM 775 C CA . ASN A 1 93 ? -2.572 -5.611 -21.734 1.00 84.94 93 ASN A CA 1
ATOM 776 C C . ASN A 1 93 ? -3.249 -5.717 -20.363 1.00 84.94 93 ASN A C 1
ATOM 778 O O . ASN A 1 93 ? -4.395 -5.307 -20.203 1.00 84.94 93 ASN A O 1
ATOM 782 N N . ASP A 1 94 ? -2.496 -6.181 -19.365 1.00 84.06 94 ASP A N 1
ATOM 783 C CA . ASP A 1 94 ? -3.020 -6.468 -18.026 1.00 84.06 94 ASP A CA 1
ATOM 784 C C . ASP A 1 94 ? -2.469 -5.500 -16.963 1.00 84.06 94 ASP A C 1
ATOM 786 O O . ASP A 1 94 ? -2.703 -5.665 -15.764 1.00 84.06 94 ASP A O 1
ATOM 790 N N . ASN A 1 95 ? -1.693 -4.493 -17.388 1.00 86.69 95 ASN A N 1
ATOM 791 C CA . ASN A 1 95 ? -0.874 -3.635 -16.527 1.00 86.69 95 ASN A CA 1
ATOM 792 C C . ASN A 1 95 ? 0.036 -4.429 -15.570 1.00 86.69 95 ASN A C 1
ATOM 794 O O . ASN A 1 95 ? 0.355 -3.964 -14.475 1.00 86.69 95 ASN A O 1
ATOM 798 N N . THR A 1 96 ? 0.449 -5.638 -15.952 1.00 88.38 96 THR A N 1
ATOM 799 C CA . THR A 1 96 ? 1.299 -6.492 -15.115 1.00 88.38 96 THR A CA 1
ATOM 800 C C . THR A 1 96 ? 2.769 -6.155 -15.292 1.00 88.38 96 THR A C 1
ATOM 802 O O . THR A 1 96 ? 3.216 -5.767 -16.367 1.00 88.38 96 THR A O 1
ATOM 805 N N . VAL A 1 97 ? 3.546 -6.332 -14.231 1.00 87.75 97 VAL A N 1
ATOM 806 C CA . VAL A 1 97 ? 4.983 -6.070 -14.206 1.00 87.75 97 VAL A CA 1
ATOM 807 C C . VAL A 1 97 ? 5.745 -7.306 -13.770 1.00 87.75 97 VAL A C 1
ATOM 809 O O . VAL A 1 97 ? 5.513 -7.858 -12.691 1.00 87.75 97 VAL A O 1
ATOM 812 N N . THR A 1 98 ? 6.709 -7.710 -14.590 1.00 83.06 98 THR A N 1
ATOM 813 C CA . THR A 1 98 ? 7.640 -8.789 -14.275 1.00 83.06 98 THR A CA 1
ATOM 814 C C . THR A 1 98 ? 8.963 -8.179 -13.819 1.00 83.06 98 THR A C 1
ATOM 816 O O . THR A 1 98 ? 9.842 -7.809 -14.594 1.00 83.06 98 THR A O 1
ATOM 819 N N . TYR A 1 99 ? 9.082 -8.006 -12.501 1.00 80.62 99 TYR A N 1
ATOM 820 C CA . TYR A 1 99 ? 10.320 -7.593 -11.849 1.00 80.62 99 TYR A CA 1
ATOM 821 C C . TYR A 1 99 ? 10.338 -8.038 -10.389 1.00 80.62 99 TYR A C 1
ATOM 823 O O . TYR A 1 99 ? 9.488 -7.642 -9.591 1.00 80.62 99 TYR A O 1
ATOM 831 N N . ILE A 1 100 ? 11.344 -8.827 -10.014 1.00 63.16 100 ILE A N 1
ATOM 832 C CA . ILE A 1 100 ? 11.525 -9.261 -8.628 1.00 63.16 100 ILE A CA 1
ATOM 833 C C . ILE A 1 100 ? 12.431 -8.248 -7.932 1.00 63.16 100 ILE A C 1
ATOM 835 O O . ILE A 1 100 ? 13.655 -8.367 -7.916 1.00 63.16 100 ILE A O 1
ATOM 839 N N . CYS A 1 101 ? 11.823 -7.223 -7.339 1.00 71.88 101 CYS A N 1
ATOM 840 C CA . CYS A 1 101 ? 12.525 -6.383 -6.380 1.00 71.88 101 CYS A CA 1
ATOM 841 C C . CYS A 1 101 ? 12.534 -7.070 -5.015 1.00 71.88 101 CYS A C 1
ATOM 843 O O . CYS A 1 101 ? 11.478 -7.469 -4.527 1.00 71.88 101 CYS A O 1
ATOM 845 N N . LYS A 1 102 ? 13.689 -7.102 -4.342 1.00 68.62 102 LYS A N 1
ATOM 846 C CA . LYS A 1 102 ? 13.814 -7.652 -2.981 1.00 68.62 102 LYS A CA 1
ATOM 847 C C . LYS A 1 102 ? 12.812 -7.045 -1.980 1.00 68.62 102 LYS A C 1
ATOM 849 O O . LYS A 1 102 ? 12.343 -7.724 -1.076 1.00 68.62 102 LYS A O 1
ATOM 854 N N . MET A 1 103 ? 12.428 -5.783 -2.181 1.00 67.12 103 MET A N 1
ATOM 855 C CA . MET A 1 103 ? 11.406 -5.113 -1.365 1.00 67.12 103 MET A CA 1
ATOM 856 C C . MET A 1 103 ? 10.012 -5.728 -1.527 1.00 67.12 103 MET A C 1
ATOM 858 O O . MET A 1 103 ? 9.305 -5.885 -0.535 1.00 67.12 103 MET A O 1
ATOM 862 N N . PHE A 1 104 ? 9.626 -6.093 -2.757 1.00 65.75 104 PHE A N 1
ATOM 863 C CA . PHE A 1 104 ? 8.342 -6.751 -2.990 1.00 65.75 104 PHE A CA 1
ATOM 864 C C . PHE A 1 104 ? 8.342 -8.123 -2.313 1.00 65.75 104 PHE A C 1
ATOM 866 O O . PHE A 1 104 ? 7.409 -8.418 -1.595 1.00 65.75 104 PHE A O 1
ATOM 873 N N . SER A 1 105 ? 9.428 -8.898 -2.394 1.00 64.50 105 SER A N 1
ATOM 874 C CA . SER A 1 105 ? 9.493 -10.210 -1.726 1.00 64.50 105 SER A CA 1
ATOM 875 C C . SER A 1 105 ? 9.475 -10.174 -0.191 1.00 64.50 105 SER A C 1
ATOM 877 O O . SER A 1 105 ? 9.208 -11.197 0.430 1.00 64.50 105 SER A O 1
ATOM 879 N N . GLU A 1 106 ? 9.822 -9.046 0.437 1.00 67.44 106 GLU A N 1
ATOM 880 C CA . GLU A 1 106 ? 9.886 -8.939 1.905 1.00 67.44 106 GLU A CA 1
ATOM 881 C C . GLU A 1 106 ? 8.614 -8.338 2.518 1.00 67.44 106 GLU A C 1
ATOM 883 O O . GLU A 1 106 ? 8.202 -8.755 3.599 1.00 67.44 106 GLU A O 1
ATOM 888 N N . VAL A 1 107 ? 7.994 -7.360 1.847 1.00 70.56 107 VAL A N 1
ATOM 889 C CA . VAL A 1 107 ? 6.836 -6.612 2.375 1.00 70.56 107 VAL A CA 1
ATOM 890 C C . VAL A 1 107 ? 5.555 -6.912 1.584 1.00 70.56 107 VAL A C 1
ATOM 892 O O . VAL A 1 107 ? 4.448 -6.712 2.085 1.00 70.56 107 VAL A O 1
ATOM 895 N N . ASP A 1 108 ? 5.691 -7.447 0.369 1.00 82.50 108 ASP A N 1
ATOM 896 C CA . ASP A 1 108 ? 4.626 -7.665 -0.616 1.00 82.50 108 ASP A CA 1
ATOM 897 C C . ASP A 1 108 ? 3.788 -6.406 -0.890 1.00 82.50 108 ASP A C 1
ATOM 899 O O . ASP A 1 108 ? 2.566 -6.443 -1.019 1.00 82.50 108 ASP A O 1
ATOM 903 N N . ILE A 1 109 ? 4.475 -5.265 -0.954 1.00 87.25 109 ILE A N 1
ATOM 904 C CA . ILE A 1 109 ? 3.946 -3.985 -1.428 1.00 87.25 109 ILE A CA 1
ATOM 905 C C . ILE A 1 109 ? 4.753 -3.600 -2.666 1.00 87.25 109 ILE A C 1
ATOM 907 O O . ILE A 1 109 ? 5.972 -3.809 -2.708 1.00 87.25 109 ILE A O 1
ATOM 911 N N . LEU A 1 110 ? 4.085 -3.033 -3.677 1.00 90.44 110 LEU A N 1
ATOM 912 C CA . LEU A 1 110 ? 4.734 -2.564 -4.901 1.00 90.44 110 LEU A CA 1
ATOM 913 C C . LEU A 1 110 ? 5.924 -1.654 -4.580 1.00 90.44 110 LEU A C 1
ATOM 915 O O . LEU A 1 110 ? 5.817 -0.678 -3.838 1.00 90.44 110 LEU A O 1
ATOM 919 N N . CYS A 1 111 ? 7.083 -1.991 -5.139 1.00 91.56 111 CYS A N 1
ATOM 920 C CA . CYS A 1 111 ? 8.301 -1.242 -4.880 1.00 91.56 111 CYS A CA 1
ATOM 921 C C . CYS A 1 111 ? 8.348 0.040 -5.718 1.00 91.56 111 CYS A C 1
ATOM 923 O O . CYS A 1 111 ? 7.763 0.123 -6.800 1.00 91.56 111 CYS A O 1
ATOM 925 N N . ARG A 1 112 ? 9.146 1.010 -5.265 1.00 91.75 112 ARG A N 1
ATOM 926 C CA . ARG A 1 112 ? 9.393 2.279 -5.969 1.00 91.75 112 ARG A CA 1
ATOM 927 C C . ARG A 1 112 ? 9.742 2.140 -7.463 1.00 91.75 112 ARG A C 1
ATOM 929 O O . ARG A 1 112 ? 9.358 2.996 -8.249 1.00 91.75 112 ARG A O 1
ATOM 936 N N . HIS A 1 113 ? 10.429 1.064 -7.866 1.00 93.00 113 HIS A N 1
ATOM 937 C CA . HIS A 1 113 ? 10.789 0.827 -9.271 1.00 93.00 113 HIS A CA 1
ATOM 938 C C . HIS A 1 113 ? 9.558 0.524 -10.128 1.00 93.00 113 HIS A C 1
ATOM 940 O O . HIS A 1 113 ? 9.413 1.083 -11.207 1.00 93.00 113 HIS A O 1
ATOM 946 N N . ILE A 1 114 ? 8.659 -0.328 -9.625 1.00 93.06 114 ILE A N 1
ATOM 947 C CA . ILE A 1 114 ? 7.407 -0.673 -10.309 1.00 93.06 114 ILE A CA 1
ATOM 948 C C . ILE A 1 114 ? 6.486 0.545 -10.335 1.00 93.06 114 ILE A C 1
ATOM 950 O O . ILE A 1 114 ? 5.941 0.885 -11.379 1.00 93.06 114 ILE A O 1
ATOM 954 N N . LEU A 1 115 ? 6.380 1.252 -9.207 1.00 94.19 115 LEU A N 1
ATOM 955 C CA . LEU A 1 115 ? 5.560 2.459 -9.101 1.00 94.19 115 LEU A CA 1
ATOM 956 C C . LEU A 1 115 ? 6.022 3.564 -10.054 1.00 94.19 115 LEU A C 1
ATOM 958 O O . LEU A 1 115 ? 5.187 4.272 -10.610 1.00 94.19 115 LEU A O 1
ATOM 962 N N . ARG A 1 116 ? 7.332 3.670 -10.313 1.00 94.56 116 ARG A N 1
ATOM 963 C CA . ARG A 1 116 ? 7.850 4.580 -11.337 1.00 94.56 116 ARG A CA 1
ATOM 964 C C . ARG A 1 116 ? 7.346 4.214 -12.733 1.00 94.56 116 ARG A C 1
ATOM 966 O O . ARG A 1 116 ? 6.934 5.105 -13.466 1.00 94.56 116 ARG A O 1
ATOM 973 N N . ILE A 1 117 ? 7.330 2.929 -13.087 1.00 94.94 117 ILE A N 1
ATOM 974 C CA . ILE A 1 117 ? 6.799 2.473 -14.379 1.00 94.94 117 ILE A CA 1
ATOM 975 C C . ILE A 1 117 ? 5.288 2.703 -14.478 1.00 94.94 117 ILE A C 1
ATOM 977 O O . ILE A 1 117 ? 4.817 3.236 -15.477 1.00 94.94 117 ILE A O 1
ATOM 981 N N . TYR A 1 118 ? 4.531 2.419 -13.418 1.00 94.19 118 TYR A N 1
ATOM 982 C CA . TYR A 1 118 ? 3.095 2.717 -13.371 1.00 94.19 118 TYR A CA 1
ATOM 983 C C . TYR A 1 118 ? 2.778 4.203 -13.526 1.00 94.19 118 TYR A C 1
ATOM 985 O O . TYR A 1 118 ? 1.818 4.545 -14.211 1.00 94.19 118 TYR A O 1
ATOM 993 N N . ASN A 1 119 ? 3.599 5.084 -12.951 1.00 93.56 119 ASN A N 1
ATOM 994 C CA . ASN A 1 119 ? 3.463 6.523 -13.144 1.00 93.56 119 ASN A CA 1
ATOM 995 C C . ASN A 1 119 ? 3.675 6.925 -14.618 1.00 93.56 119 ASN A C 1
ATOM 997 O O . ASN A 1 119 ? 2.872 7.681 -15.158 1.00 93.56 119 ASN A O 1
ATOM 1001 N N . ILE A 1 120 ? 4.689 6.368 -15.292 1.00 93.75 120 ILE A N 1
ATOM 1002 C CA . ILE A 1 120 ? 4.982 6.648 -16.713 1.00 93.75 120 ILE A CA 1
ATOM 1003 C C . ILE A 1 120 ? 3.847 6.178 -17.632 1.00 93.75 120 ILE A C 1
ATOM 1005 O O . ILE A 1 120 ? 3.512 6.868 -18.589 1.00 93.75 120 ILE A O 1
ATOM 1009 N N . HIS A 1 121 ? 3.238 5.029 -17.330 1.00 92.75 121 HIS A N 1
ATOM 1010 C CA . HIS A 1 121 ? 2.095 4.493 -18.078 1.00 92.75 121 HIS A CA 1
ATOM 1011 C C . HIS A 1 121 ? 0.732 5.005 -17.583 1.00 92.75 121 HIS A C 1
ATOM 1013 O O . HIS A 1 121 ? -0.302 4.530 -18.047 1.00 92.75 121 HIS A O 1
ATOM 1019 N N . CYS A 1 122 ? 0.710 5.961 -16.646 1.00 92.44 122 CYS A N 1
ATOM 1020 C CA . CYS A 1 122 ? -0.509 6.540 -16.073 1.00 92.44 122 CYS A CA 1
ATOM 1021 C C . CYS A 1 122 ? -1.516 5.490 -15.559 1.00 92.44 122 CYS A C 1
ATOM 1023 O O . CYS A 1 122 ? -2.732 5.652 -15.696 1.00 92.44 122 CYS A O 1
ATOM 1025 N N . VAL A 1 123 ? -1.014 4.408 -14.960 1.00 92.62 123 VAL A N 1
ATOM 1026 C CA . VAL A 1 123 ? -1.843 3.345 -14.382 1.00 92.62 123 VAL A CA 1
ATOM 1027 C C . VAL A 1 123 ? -2.640 3.920 -13.212 1.00 92.62 123 VAL A C 1
ATOM 1029 O O . VAL A 1 123 ? -2.066 4.386 -12.230 1.00 92.62 123 VAL A O 1
ATOM 1032 N N . LYS A 1 124 ? -3.972 3.889 -13.316 1.00 91.12 124 LYS A N 1
ATOM 1033 C CA . LYS A 1 124 ? -4.874 4.540 -12.349 1.00 91.12 124 LYS A CA 1
ATOM 1034 C C . LYS A 1 124 ? -5.209 3.687 -11.130 1.00 91.12 124 LYS A C 1
ATOM 1036 O O . LYS A 1 124 ? -5.534 4.224 -10.077 1.00 91.12 124 LYS A O 1
ATOM 1041 N N . CYS A 1 125 ? -5.157 2.367 -11.273 1.00 92.56 125 CYS A N 1
ATOM 1042 C CA . CYS A 1 125 ? -5.535 1.419 -10.230 1.00 92.56 125 CYS A CA 1
ATOM 1043 C C . CYS A 1 125 ? -4.471 0.335 -10.105 1.00 92.56 125 CYS A C 1
ATOM 1045 O O . CYS A 1 125 ? -3.846 -0.055 -11.089 1.00 92.56 125 CYS A O 1
ATOM 1047 N N . ILE A 1 126 ? -4.273 -0.159 -8.886 1.00 92.12 126 ILE A N 1
ATOM 1048 C CA . ILE A 1 126 ? -3.342 -1.252 -8.626 1.00 92.12 126 ILE A CA 1
ATOM 1049 C C . ILE A 1 126 ? -3.981 -2.530 -9.183 1.00 92.12 126 ILE A C 1
ATOM 1051 O O . ILE A 1 126 ? -5.112 -2.836 -8.806 1.00 92.12 126 ILE A O 1
ATOM 1055 N N . PRO A 1 127 ? -3.299 -3.295 -10.053 1.00 90.88 127 PRO A N 1
ATOM 1056 C CA . PRO A 1 127 ? -3.858 -4.548 -10.543 1.00 90.88 127 PRO A CA 1
ATOM 1057 C C . PRO A 1 127 ? -4.117 -5.523 -9.391 1.00 90.88 127 PRO A C 1
ATOM 1059 O O . PRO A 1 127 ? -3.277 -5.674 -8.499 1.00 90.88 127 PRO A O 1
ATOM 1062 N N . GLN A 1 128 ? -5.255 -6.220 -9.439 1.00 88.44 128 GLN A N 1
ATOM 1063 C CA . GLN A 1 128 ? -5.729 -7.080 -8.347 1.00 88.44 128 GLN A CA 1
ATOM 1064 C C . GLN A 1 128 ? -4.711 -8.154 -7.937 1.00 88.44 128 GLN A C 1
ATOM 1066 O O . GLN A 1 128 ? -4.612 -8.498 -6.764 1.00 88.44 128 GLN A O 1
ATOM 1071 N N . VAL A 1 129 ? -3.903 -8.633 -8.887 1.00 86.88 129 VAL A N 1
ATOM 1072 C CA . VAL A 1 129 ? -2.842 -9.626 -8.654 1.00 86.88 129 VAL A CA 1
ATOM 1073 C C . VAL A 1 129 ? -1.760 -9.158 -7.670 1.00 86.88 129 VAL A C 1
ATOM 1075 O O . VAL A 1 129 ? -1.074 -9.990 -7.083 1.00 86.88 129 VAL A O 1
ATOM 1078 N N . TYR A 1 130 ? -1.613 -7.845 -7.461 1.00 87.62 130 TYR A N 1
ATOM 1079 C CA . TYR A 1 130 ? -0.653 -7.261 -6.518 1.00 87.62 130 TYR A CA 1
ATOM 1080 C C . TYR A 1 130 ? -1.280 -6.853 -5.180 1.00 87.62 130 TYR A C 1
ATOM 1082 O O . TYR A 1 130 ? -0.556 -6.431 -4.278 1.00 87.62 130 TYR A O 1
ATOM 1090 N N . ILE A 1 131 ? -2.603 -6.968 -5.033 1.00 89.94 131 ILE A N 1
ATOM 1091 C CA . ILE A 1 131 ? -3.316 -6.638 -3.798 1.00 89.94 131 ILE A CA 1
ATOM 1092 C C . ILE A 1 131 ? -3.414 -7.906 -2.949 1.00 89.94 131 ILE A C 1
ATOM 1094 O O . ILE A 1 131 ? -4.232 -8.790 -3.201 1.00 89.94 131 ILE A O 1
ATOM 1098 N N . LEU A 1 132 ? -2.581 -8.003 -1.911 1.00 86.75 132 LEU A N 1
ATOM 1099 C CA . LEU A 1 132 ? -2.639 -9.138 -0.993 1.00 86.75 132 LEU A CA 1
ATOM 1100 C C . LEU A 1 132 ? -3.734 -8.966 0.068 1.00 86.75 132 LEU A C 1
ATOM 1102 O O . LEU A 1 132 ? -3.732 -7.943 0.758 1.00 86.75 132 LEU A O 1
ATOM 1106 N N . PRO A 1 133 ? -4.576 -9.994 0.317 1.00 85.38 133 PRO A N 1
ATOM 1107 C CA . PRO A 1 133 ? -5.683 -9.914 1.271 1.00 85.38 133 PRO A CA 1
ATOM 1108 C C . PRO A 1 133 ? -5.271 -9.388 2.647 1.00 85.38 133 PRO A C 1
ATOM 1110 O O . PRO A 1 133 ? -5.907 -8.473 3.156 1.00 85.38 133 PRO A O 1
ATOM 1113 N N . ARG A 1 134 ? -4.150 -9.878 3.197 1.00 83.31 134 ARG A N 1
ATOM 1114 C CA . ARG A 1 134 ? -3.641 -9.521 4.536 1.00 83.31 134 ARG A CA 1
ATOM 1115 C C . ARG A 1 134 ? -3.422 -8.020 4.769 1.00 83.31 134 ARG A C 1
ATOM 1117 O O . ARG A 1 134 ? -3.390 -7.588 5.912 1.00 83.31 134 ARG A O 1
ATOM 1124 N N . TRP A 1 135 ? -3.216 -7.251 3.702 1.00 88.06 135 TRP A N 1
ATOM 1125 C CA . TRP A 1 135 ? -2.914 -5.820 3.757 1.00 88.06 135 TRP A CA 1
ATOM 1126 C C . TRP A 1 135 ? -4.122 -4.929 3.470 1.00 88.06 135 TRP A C 1
ATOM 1128 O O . TRP A 1 135 ? -4.028 -3.702 3.542 1.00 88.06 135 TRP A O 1
ATOM 1138 N N . THR A 1 136 ? -5.256 -5.534 3.125 1.00 87.44 136 THR A N 1
ATOM 1139 C CA . THR A 1 136 ? -6.479 -4.808 2.795 1.00 87.44 136 THR A CA 1
ATOM 1140 C C . THR A 1 136 ? -7.273 -4.464 4.047 1.00 87.44 136 THR A C 1
ATOM 1142 O O . THR A 1 136 ? -7.271 -5.212 5.026 1.00 87.44 136 THR A O 1
ATOM 1145 N N . LYS A 1 137 ? -8.037 -3.369 3.994 1.00 84.06 137 LYS A N 1
ATOM 1146 C CA . LYS A 1 137 ? -9.040 -3.059 5.028 1.00 84.06 137 LYS A CA 1
ATOM 1147 C C . LYS A 1 137 ? -10.036 -4.211 5.215 1.00 84.06 137 LYS A C 1
ATOM 1149 O O . LYS A 1 137 ? -10.469 -4.473 6.332 1.00 84.06 137 LYS A O 1
ATOM 1154 N N . ALA A 1 138 ? -10.337 -4.949 4.143 1.00 77.00 138 ALA A N 1
ATOM 1155 C CA . ALA A 1 138 ? -11.211 -6.118 4.183 1.00 77.00 138 ALA A CA 1
ATOM 1156 C C . ALA A 1 138 ? -10.684 -7.249 5.085 1.00 77.00 138 ALA A C 1
ATOM 1158 O O . ALA A 1 138 ? -11.487 -7.948 5.694 1.00 77.00 138 ALA A O 1
ATOM 1159 N N . ALA A 1 139 ? -9.365 -7.416 5.241 1.00 72.25 139 ALA A N 1
ATOM 1160 C CA . ALA A 1 139 ? -8.826 -8.407 6.178 1.00 72.25 139 ALA A CA 1
ATOM 1161 C C . ALA A 1 139 ? -9.072 -8.034 7.647 1.00 72.25 139 ALA A C 1
ATOM 1163 O O . ALA A 1 139 ? -9.390 -8.919 8.439 1.00 72.25 139 ALA A O 1
ATOM 1164 N N . ILE A 1 140 ? -8.996 -6.745 8.005 1.00 64.12 140 ILE A N 1
ATOM 1165 C CA . ILE A 1 140 ? -9.368 -6.275 9.354 1.00 64.12 140 ILE A CA 1
ATOM 1166 C C . ILE A 1 140 ? -10.847 -6.597 9.623 1.00 64.12 140 ILE A C 1
ATOM 1168 O O . ILE A 1 140 ? -11.191 -7.087 10.695 1.00 64.12 140 ILE A O 1
ATOM 1172 N N . LEU A 1 141 ? -11.710 -6.417 8.617 1.00 56.78 141 LEU A N 1
ATOM 1173 C CA . LEU A 1 141 ? -13.135 -6.749 8.715 1.00 56.78 141 LEU A CA 1
ATOM 1174 C C . LEU A 1 141 ? -13.384 -8.267 8.842 1.00 56.78 141 LEU A C 1
ATOM 1176 O O . LEU A 1 141 ? -14.270 -8.679 9.587 1.00 56.78 141 LEU A O 1
ATOM 1180 N N . GLN A 1 142 ? -12.583 -9.112 8.180 1.00 52.81 142 GLN A N 1
ATOM 1181 C CA . GLN A 1 142 ? -12.723 -10.576 8.235 1.00 52.81 142 GLN A CA 1
ATOM 1182 C C . GLN A 1 142 ? -12.291 -11.193 9.575 1.00 52.81 142 GLN A C 1
ATOM 1184 O O . GLN A 1 142 ? -12.893 -12.176 10.008 1.00 52.81 142 GLN A O 1
ATOM 1189 N N . HIS A 1 143 ? -11.297 -10.625 10.269 1.00 46.69 143 HIS A N 1
ATOM 1190 C CA . HIS A 1 143 ? -10.788 -11.166 11.540 1.00 46.69 143 HIS A CA 1
ATOM 1191 C C . HIS A 1 143 ? -11.781 -11.093 12.720 1.00 46.69 143 HIS A C 1
ATOM 1193 O O . HIS A 1 143 ? -11.527 -11.695 13.764 1.00 46.69 143 HIS A O 1
ATOM 1199 N N . VAL A 1 144 ? -12.936 -10.438 12.549 1.00 47.78 144 VAL A N 1
ATOM 1200 C CA . VAL A 1 144 ? -14.035 -10.392 13.534 1.00 47.78 144 VAL A CA 1
ATOM 1201 C C . VAL A 1 144 ? -15.024 -11.569 13.368 1.00 47.78 144 VAL A C 1
ATOM 1203 O O . VAL A 1 144 ? -16.015 -11.658 14.090 1.00 47.78 144 VAL A O 1
ATOM 1206 N N . SER A 1 145 ? -14.756 -12.538 12.481 1.00 39.91 145 SER A N 1
ATOM 1207 C CA . SER A 1 145 ? 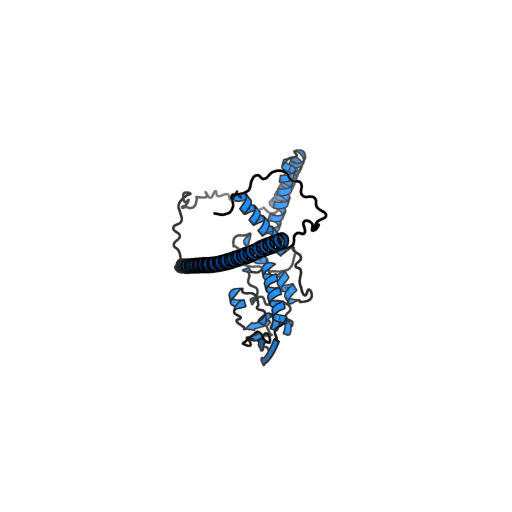-15.583 -13.750 12.329 1.00 39.91 145 SER A CA 1
ATOM 1208 C C . SER A 1 145 ? -14.761 -15.033 12.079 1.00 39.91 145 SER A C 1
ATOM 1210 O O . SER A 1 145 ? -13.650 -14.962 11.551 1.00 39.91 145 SER A O 1
ATOM 1212 N N . PRO A 1 146 ? -15.261 -16.226 12.470 1.00 35.75 146 PRO A N 1
ATOM 1213 C CA . PRO A 1 146 ? -14.667 -17.512 12.106 1.00 35.75 146 PRO A CA 1
ATOM 1214 C C . PRO A 1 146 ? -15.041 -17.931 10.665 1.00 35.75 146 PRO A C 1
ATOM 1216 O O . PRO A 1 146 ? -16.017 -17.433 10.105 1.00 35.75 146 PRO A O 1
ATOM 1219 N N . PRO A 1 147 ? -14.288 -18.864 10.049 1.00 40.50 147 PRO A N 1
ATOM 1220 C CA . PRO A 1 147 ? -14.333 -19.084 8.609 1.00 40.50 147 PRO A CA 1
ATOM 1221 C C . PRO A 1 147 ? -15.454 -20.042 8.199 1.00 40.50 147 PRO A C 1
ATOM 1223 O O . PRO A 1 147 ? -15.308 -21.253 8.346 1.00 40.50 147 PRO A O 1
ATOM 1226 N N . PHE A 1 148 ? -16.522 -19.518 7.600 1.00 38.56 148 PHE A N 1
ATOM 1227 C CA . PHE A 1 148 ? -17.220 -20.195 6.504 1.00 38.56 148 PHE A CA 1
ATOM 1228 C C . PHE A 1 148 ? -18.134 -19.209 5.773 1.00 38.56 148 PHE A C 1
ATOM 1230 O O . PHE A 1 148 ? -19.178 -18.851 6.293 1.00 38.56 148 PHE A O 1
ATOM 1237 N N . THR A 1 149 ? -17.723 -18.757 4.591 1.00 36.53 149 THR A N 1
ATOM 1238 C CA . THR A 1 149 ? -18.446 -18.986 3.328 1.00 36.53 149 THR A CA 1
ATOM 1239 C C . THR A 1 149 ? -17.690 -18.285 2.211 1.00 36.53 149 THR A C 1
ATOM 1241 O O . THR A 1 149 ? -17.508 -17.071 2.197 1.00 36.53 149 THR A O 1
ATOM 1244 N N . GLN A 1 150 ? -17.220 -19.102 1.282 1.00 44.50 150 GLN A N 1
ATOM 1245 C CA . GLN A 1 150 ? -16.643 -18.692 0.020 1.00 44.50 150 GLN A CA 1
ATOM 1246 C C . GLN A 1 150 ? -17.761 -18.183 -0.898 1.00 44.50 150 GLN A C 1
ATOM 1248 O O . GLN A 1 150 ? -18.740 -18.889 -1.122 1.00 44.50 150 GLN A O 1
ATOM 1253 N N . GLY A 1 151 ? -17.569 -16.988 -1.457 1.00 39.34 151 GLY A N 1
ATOM 1254 C CA . GLY A 1 151 ? -18.273 -16.518 -2.650 1.00 39.34 151 GLY A CA 1
ATOM 1255 C C . GLY A 1 151 ? -19.567 -15.740 -2.409 1.00 39.34 151 GLY A C 1
ATOM 1256 O O . GLY A 1 151 ? -20.631 -16.331 -2.238 1.00 39.34 151 GLY A O 1
ATOM 1257 N N . ARG A 1 152 ? -19.495 -14.412 -2.546 1.00 37.09 152 ARG A N 1
ATOM 1258 C CA . ARG A 1 152 ? -20.134 -13.682 -3.659 1.00 37.09 152 ARG A CA 1
ATOM 1259 C C . ARG A 1 152 ? -19.893 -12.171 -3.571 1.00 37.09 152 ARG A C 1
ATOM 1261 O O . ARG A 1 152 ? -19.959 -11.586 -2.500 1.00 37.09 152 ARG A O 1
ATOM 1268 N N . ASP A 1 153 ? -19.596 -11.620 -4.743 1.00 34.66 153 ASP A N 1
ATOM 1269 C CA . ASP A 1 153 ? -19.865 -10.273 -5.246 1.00 34.66 153 ASP A CA 1
ATOM 1270 C C . ASP A 1 153 ? -19.595 -9.057 -4.354 1.00 34.66 153 ASP A C 1
ATOM 1272 O O . ASP A 1 153 ? -20.427 -8.593 -3.576 1.00 34.66 153 ASP A O 1
ATOM 1276 N N . LEU A 1 154 ? -18.450 -8.427 -4.640 1.00 48.16 154 LEU A N 1
ATOM 1277 C CA . LEU A 1 154 ? -18.316 -6.982 -4.534 1.00 48.16 154 LEU A CA 1
ATOM 1278 C C . LEU A 1 154 ? -19.219 -6.327 -5.585 1.00 48.16 154 LEU A C 1
ATOM 1280 O O . LEU A 1 154 ? -18.838 -6.217 -6.748 1.00 48.16 154 LEU A O 1
ATOM 1284 N N . MET A 1 155 ? -20.374 -5.831 -5.153 1.00 38.84 155 MET A N 1
ATOM 1285 C CA . MET A 1 155 ? -21.058 -4.734 -5.830 1.00 38.84 155 MET A CA 1
ATOM 1286 C C . MET A 1 155 ? -21.452 -3.671 -4.810 1.00 38.84 155 MET A C 1
ATOM 1288 O O . MET A 1 155 ? -22.010 -3.947 -3.751 1.00 38.84 155 MET A O 1
ATOM 1292 N N . CYS A 1 156 ? -21.092 -2.436 -5.149 1.00 45.84 156 CYS A N 1
ATOM 1293 C CA . CYS A 1 156 ? -21.323 -1.227 -4.381 1.00 45.84 156 CYS A CA 1
ATOM 1294 C C . CYS A 1 156 ? -22.830 -0.959 -4.242 1.00 45.84 156 CYS A C 1
ATOM 1296 O O . CYS A 1 156 ? -23.465 -0.363 -5.105 1.00 45.84 156 CYS A O 1
ATOM 1298 N N . GLY A 1 157 ? -23.385 -1.390 -3.120 1.00 36.56 157 GLY A N 1
ATOM 1299 C CA . GLY A 1 157 ? -24.631 -0.913 -2.544 1.00 36.56 157 GLY A CA 1
ATOM 1300 C C . GLY A 1 157 ? -24.434 -0.935 -1.036 1.00 36.56 157 GLY A C 1
ATOM 1301 O O . GLY A 1 157 ? -23.761 -1.830 -0.531 1.00 36.56 157 GLY A O 1
ATOM 1302 N N . LYS A 1 158 ? -24.940 0.066 -0.309 1.00 48.00 158 LYS A N 1
ATOM 1303 C CA . LYS A 1 158 ? -24.850 0.154 1.160 1.00 48.00 158 LYS A CA 1
ATOM 1304 C C . LYS A 1 158 ? -25.656 -0.970 1.831 1.00 48.00 158 LYS A C 1
ATOM 1306 O O . LYS A 1 158 ? -26.669 -0.717 2.471 1.00 48.00 158 LYS A O 1
ATOM 1311 N N . ILE A 1 159 ? -25.208 -2.206 1.688 1.00 47.28 159 ILE A N 1
ATOM 1312 C CA . ILE A 1 159 ? -25.623 -3.323 2.515 1.00 47.28 159 ILE A CA 1
ATOM 1313 C C . ILE A 1 159 ? -24.659 -3.274 3.692 1.00 47.28 159 ILE A C 1
ATOM 1315 O O . ILE A 1 159 ? -23.500 -3.669 3.579 1.00 47.28 159 ILE A O 1
ATOM 1319 N N . ILE A 1 160 ? -25.103 -2.689 4.806 1.00 53.47 160 ILE A N 1
ATOM 1320 C CA . ILE A 1 160 ? -24.412 -2.937 6.069 1.00 53.47 160 ILE A CA 1
ATOM 1321 C C . ILE A 1 160 ? -24.638 -4.421 6.326 1.00 53.47 160 ILE A C 1
ATOM 1323 O O . ILE A 1 160 ? -25.762 -4.825 6.608 1.00 53.47 160 ILE A O 1
ATOM 1327 N N . GLU A 1 161 ? -23.589 -5.217 6.148 1.00 55.59 161 GLU A N 1
ATOM 1328 C CA . GLU A 1 161 ? -23.609 -6.649 6.418 1.00 55.59 161 GLU A CA 1
ATOM 1329 C C . GLU A 1 161 ? -24.239 -6.901 7.801 1.00 55.59 161 GLU A C 1
ATOM 1331 O O . GLU A 1 161 ? -23.928 -6.186 8.761 1.00 55.59 161 GLU A O 1
ATOM 1336 N N . ASP A 1 162 ? -25.132 -7.891 7.921 1.00 56.16 162 ASP A N 1
ATOM 1337 C CA . ASP A 1 162 ? -25.904 -8.154 9.149 1.00 56.16 162 ASP A CA 1
ATOM 1338 C C . ASP A 1 162 ? -25.022 -8.241 10.406 1.00 56.16 162 ASP A C 1
ATOM 1340 O O . ASP A 1 162 ? -25.434 -7.892 11.513 1.00 56.16 162 ASP A O 1
ATOM 1344 N N . SER A 1 163 ? -23.788 -8.719 10.244 1.00 57.12 163 SER A N 1
ATOM 1345 C CA . SER A 1 163 ? -22.750 -8.783 11.274 1.00 57.12 163 SER A CA 1
ATOM 1346 C C . SER A 1 163 ? -22.349 -7.391 11.791 1.00 57.12 163 SER A C 1
ATOM 1348 O O . SER A 1 163 ? -22.340 -7.163 13.004 1.00 57.12 163 SER A O 1
ATOM 1350 N N . ILE A 1 164 ? -22.097 -6.438 10.893 1.00 61.31 164 ILE A N 1
ATOM 1351 C CA . ILE A 1 164 ? -21.723 -5.052 11.199 1.00 61.31 164 ILE A CA 1
ATOM 1352 C C . ILE A 1 164 ? -22.897 -4.317 11.850 1.00 61.31 164 ILE A C 1
ATOM 1354 O O . ILE A 1 164 ? -22.717 -3.672 12.888 1.00 61.31 164 ILE A O 1
ATOM 1358 N N . TRP A 1 165 ? -24.106 -4.458 11.296 1.00 78.50 165 TRP A N 1
ATOM 1359 C CA . TRP A 1 165 ? -25.310 -3.845 11.863 1.00 78.50 165 TRP A CA 1
ATOM 1360 C C . TRP A 1 165 ? -25.561 -4.348 13.290 1.00 78.50 165 TRP A C 1
ATOM 1362 O O . TRP A 1 165 ? -25.782 -3.543 14.197 1.00 78.50 165 TRP A O 1
ATOM 1372 N N . ARG A 1 166 ? -25.419 -5.663 13.530 1.00 70.12 166 ARG A N 1
ATOM 1373 C CA . ARG A 1 166 ? -25.544 -6.261 14.870 1.00 70.12 166 ARG A CA 1
ATOM 1374 C C . ARG A 1 166 ? -24.548 -5.667 15.864 1.00 70.12 166 ARG A C 1
ATOM 1376 O O . ARG A 1 166 ? -24.955 -5.260 16.953 1.00 70.12 166 ARG A O 1
ATOM 1383 N N . VAL A 1 167 ? -23.261 -5.591 15.518 1.00 72.62 167 VAL A N 1
ATOM 1384 C CA . VAL A 1 167 ? -22.222 -5.054 16.420 1.00 72.62 167 VAL A CA 1
ATOM 1385 C C . VAL A 1 167 ? -22.459 -3.574 16.729 1.00 72.62 167 VAL A C 1
ATOM 1387 O O . VAL A 1 167 ? -22.407 -3.170 17.893 1.00 72.62 167 VAL A O 1
ATOM 1390 N N . GLN A 1 168 ? -22.761 -2.764 15.712 1.00 75.56 168 GLN A N 1
ATOM 1391 C CA . GLN A 1 168 ? -23.053 -1.340 15.889 1.00 75.56 168 GLN A CA 1
ATOM 1392 C C . GLN A 1 168 ? -24.285 -1.118 16.771 1.00 75.56 168 GLN A C 1
ATOM 1394 O O . GLN A 1 168 ? -24.236 -0.311 17.702 1.00 75.56 168 GLN A O 1
ATOM 1399 N N . MET A 1 169 ? -25.370 -1.855 16.524 1.00 85.12 169 MET A N 1
ATOM 1400 C CA . MET A 1 169 ? -26.584 -1.755 17.331 1.00 85.12 169 MET A CA 1
ATOM 1401 C C . MET A 1 169 ? -26.358 -2.232 18.764 1.00 85.12 169 MET A C 1
ATOM 1403 O O . MET A 1 169 ? -26.796 -1.562 19.695 1.00 85.12 169 MET A O 1
ATOM 1407 N N . THR A 1 170 ? -25.602 -3.313 18.964 1.00 80.88 170 THR A N 1
ATOM 1408 C CA . THR A 1 170 ? -25.260 -3.828 20.301 1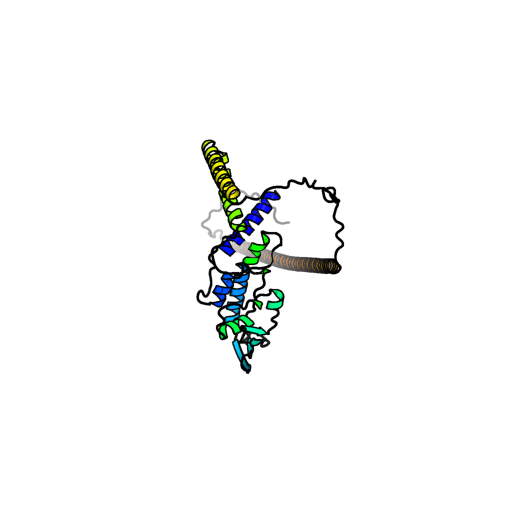.00 80.88 170 THR A CA 1
ATOM 1409 C C . THR A 1 170 ? -24.521 -2.777 21.125 1.00 80.88 170 THR A C 1
ATOM 1411 O O . THR A 1 170 ? -24.847 -2.564 22.289 1.00 80.88 170 THR A O 1
ATOM 1414 N N . ARG A 1 171 ? -23.564 -2.059 20.523 1.00 79.94 171 ARG A N 1
ATOM 1415 C CA . ARG A 1 171 ? -22.853 -0.959 21.194 1.00 79.94 171 ARG A CA 1
ATOM 1416 C C . ARG A 1 171 ? -23.809 0.162 21.603 1.00 79.94 171 ARG A C 1
ATOM 1418 O O . ARG A 1 171 ? -23.790 0.559 22.761 1.00 79.94 171 ARG A O 1
ATOM 1425 N N . LYS A 1 172 ? -24.676 0.614 20.689 1.00 82.75 172 LYS A N 1
ATOM 1426 C CA . LYS A 1 172 ? -25.678 1.658 20.975 1.00 82.75 172 LYS A CA 1
ATOM 1427 C C . LYS A 1 172 ? -26.613 1.250 22.116 1.00 82.75 172 LYS A C 1
ATOM 1429 O O . LYS A 1 172 ? -26.823 2.036 23.034 1.00 82.75 172 LYS A O 1
ATOM 1434 N N . PHE A 1 173 ? -27.115 0.014 22.096 1.00 88.00 173 PHE A N 1
ATOM 1435 C CA . PHE A 1 173 ? -27.954 -0.514 23.173 1.00 88.00 173 PHE A CA 1
ATOM 1436 C C . PHE A 1 173 ? -27.197 -0.612 24.497 1.00 88.00 173 PHE A C 1
ATOM 1438 O O . PHE A 1 173 ? -27.711 -0.155 25.509 1.00 88.00 173 PHE A O 1
ATOM 1445 N N . ASN A 1 174 ? -25.963 -1.116 24.505 1.00 80.81 174 ASN A N 1
ATOM 1446 C CA . ASN A 1 174 ? -25.157 -1.197 25.725 1.00 80.81 174 ASN A CA 1
ATOM 1447 C C . ASN A 1 174 ? -24.869 0.183 26.332 1.00 80.81 174 ASN A C 1
ATOM 1449 O O . ASN A 1 174 ? -24.883 0.323 27.552 1.00 80.81 174 ASN A O 1
ATOM 1453 N N . THR A 1 175 ? -24.657 1.212 25.507 1.00 84.69 175 THR A N 1
ATOM 1454 C CA . THR A 1 175 ? -24.521 2.597 25.982 1.00 84.69 175 THR A CA 1
ATOM 1455 C C . THR A 1 175 ? -25.800 3.085 26.664 1.00 84.69 175 THR A C 1
ATOM 1457 O O . THR A 1 175 ? -25.729 3.646 27.756 1.00 84.69 175 THR A O 1
ATOM 1460 N N . ILE A 1 176 ? -26.967 2.834 26.060 1.00 85.50 176 ILE A N 1
ATOM 1461 C CA . ILE A 1 176 ? -28.271 3.199 26.637 1.00 85.50 176 ILE A CA 1
ATOM 1462 C C . ILE A 1 176 ? -28.511 2.439 27.946 1.00 85.50 176 ILE A C 1
ATOM 1464 O O . ILE A 1 176 ? -28.865 3.045 28.955 1.00 85.50 176 ILE A O 1
ATOM 1468 N N . LEU A 1 177 ? -28.256 1.129 27.964 1.00 86.12 177 LEU A N 1
ATOM 1469 C CA . LEU A 1 177 ? -28.413 0.293 29.153 1.00 86.12 177 LEU A CA 1
ATOM 1470 C C . LEU A 1 177 ? -27.502 0.765 30.291 1.00 86.12 177 LEU A C 1
ATOM 1472 O O . LEU A 1 177 ? -27.971 0.930 31.414 1.00 86.12 177 LEU A O 1
ATOM 1476 N N . GLY A 1 178 ? -26.237 1.074 29.994 1.00 83.00 178 GLY A N 1
ATOM 1477 C CA . GLY A 1 178 ? -25.300 1.633 30.969 1.00 83.00 178 GLY A CA 1
ATOM 1478 C C . GLY A 1 178 ? -25.767 2.971 31.547 1.00 83.00 178 GLY A C 1
ATOM 1479 O O . GLY A 1 178 ? -25.742 3.149 32.762 1.00 83.00 178 GLY A O 1
ATOM 1480 N N . ALA A 1 179 ? -26.256 3.887 30.705 1.00 83.94 179 ALA A N 1
ATOM 1481 C CA . ALA A 1 179 ? -26.777 5.183 31.150 1.00 83.94 179 ALA A CA 1
ATOM 1482 C C . ALA A 1 179 ? -28.088 5.058 31.952 1.00 83.94 179 ALA A C 1
ATOM 1484 O O . ALA A 1 179 ? -28.292 5.771 32.932 1.00 83.94 179 ALA A O 1
ATOM 1485 N N . SER A 1 180 ? -28.964 4.123 31.572 1.00 85.94 180 SER A N 1
ATOM 1486 C CA . SER A 1 180 ? -30.240 3.867 32.256 1.00 85.94 180 SER A CA 1
ATOM 1487 C C . SER A 1 180 ? -30.083 3.106 33.577 1.00 85.94 180 SER A C 1
ATOM 1489 O O . SER A 1 180 ? -30.987 3.115 34.408 1.00 85.94 180 SER A O 1
ATOM 1491 N N . ALA A 1 181 ? -28.928 2.482 33.833 1.00 80.88 181 ALA A N 1
ATOM 1492 C CA . ALA A 1 181 ? -28.708 1.687 35.036 1.00 80.88 181 ALA A CA 1
ATOM 1493 C C . ALA A 1 181 ? -28.878 2.493 36.339 1.00 80.88 181 ALA A C 1
ATOM 1495 O O . ALA A 1 181 ? -29.183 1.896 37.361 1.00 80.88 181 ALA A O 1
ATOM 1496 N N . GLY A 1 182 ? -28.734 3.818 36.341 1.00 82.81 182 GLY A N 1
ATOM 1497 C CA . GLY A 1 182 ? -28.958 4.642 37.537 1.00 82.81 182 GLY A CA 1
ATOM 1498 C C . GLY A 1 182 ? -30.381 5.187 37.709 1.00 82.81 182 GLY A C 1
ATOM 1499 O O . GLY A 1 182 ? -30.666 5.763 38.753 1.00 82.81 182 GLY A O 1
ATOM 1500 N N . LEU A 1 183 ? -31.256 5.046 36.705 1.00 89.56 183 LEU A N 1
ATOM 1501 C CA . LEU A 1 183 ? -32.508 5.805 36.601 1.00 89.56 183 LEU A CA 1
ATOM 1502 C C . LEU A 1 183 ? -33.709 4.860 36.391 1.00 89.56 183 LEU A C 1
ATOM 1504 O O . LEU A 1 183 ? -33.821 4.262 35.316 1.00 89.56 183 LEU A O 1
ATOM 1508 N N . PRO A 1 184 ? -34.608 4.693 37.380 1.00 87.38 184 PRO A N 1
ATOM 1509 C CA . PRO A 1 184 ? -35.702 3.724 37.298 1.00 87.38 184 PRO A CA 1
ATOM 1510 C C . PRO A 1 184 ? -36.687 4.021 36.157 1.00 87.38 184 PRO A C 1
ATOM 1512 O O . PRO A 1 184 ? -37.100 3.090 35.465 1.00 87.38 184 PRO A O 1
ATOM 1515 N N . GLU A 1 185 ? -36.981 5.292 35.878 1.00 88.00 185 GLU A N 1
ATOM 1516 C CA . GLU A 1 185 ? -37.855 5.702 34.772 1.00 88.00 185 GLU A CA 1
ATOM 1517 C C . GLU A 1 185 ? -37.237 5.352 33.408 1.00 88.00 185 GLU A C 1
ATOM 1519 O O . GLU A 1 185 ? -37.918 4.860 32.509 1.00 88.00 185 GLU A O 1
ATOM 1524 N N . ALA A 1 186 ? -35.920 5.527 33.253 1.00 85.75 186 ALA A N 1
ATOM 1525 C CA . ALA A 1 186 ? -35.219 5.201 32.010 1.00 85.75 186 ALA A CA 1
ATOM 1526 C C . ALA A 1 186 ? -35.154 3.685 31.756 1.00 85.75 186 ALA A C 1
ATOM 1528 O O . ALA A 1 186 ? -35.220 3.248 30.605 1.00 85.75 186 ALA A O 1
ATOM 1529 N N . ARG A 1 187 ? -35.056 2.869 32.817 1.00 87.38 187 ARG A N 1
ATOM 1530 C CA . ARG A 1 187 ? -35.120 1.401 32.702 1.00 87.38 187 ARG A CA 1
ATOM 1531 C C . ARG A 1 187 ? -36.488 0.940 32.219 1.00 87.38 187 ARG A C 1
ATOM 1533 O O . ARG A 1 187 ? -36.552 0.072 31.354 1.00 87.38 187 ARG A O 1
ATOM 1540 N N . GLN A 1 188 ? -37.561 1.541 32.735 1.00 91.38 188 GLN A N 1
ATOM 1541 C CA . GLN A 1 188 ? -38.919 1.219 32.304 1.00 91.38 188 GLN A CA 1
ATOM 1542 C C . GLN A 1 188 ? -39.103 1.477 30.800 1.00 91.38 188 GLN A C 1
ATOM 1544 O O . GLN A 1 188 ? -39.591 0.601 30.089 1.00 91.38 188 GLN A O 1
ATOM 1549 N N . VAL A 1 189 ? -38.611 2.612 30.295 1.00 91.56 189 VAL A N 1
ATOM 1550 C CA . VAL A 1 189 ? -38.634 2.927 28.854 1.00 91.56 189 VAL A CA 1
ATOM 1551 C C . VAL A 1 189 ? -37.848 1.897 28.031 1.00 91.56 189 VAL A C 1
ATOM 1553 O O . VAL A 1 189 ? -38.290 1.492 26.955 1.00 91.56 189 VAL A O 1
ATOM 1556 N N . CYS A 1 190 ? -36.699 1.428 28.527 1.00 90.62 190 CYS A N 1
ATOM 1557 C CA . CYS A 1 190 ? -35.913 0.393 27.846 1.00 90.62 190 CYS A CA 1
ATOM 1558 C C . CYS A 1 190 ? -36.654 -0.956 27.781 1.00 90.62 190 CYS A C 1
ATOM 1560 O O . CYS A 1 190 ? -36.657 -1.604 26.734 1.00 90.62 190 CYS A O 1
ATOM 1562 N N . GLU A 1 191 ? -37.303 -1.363 28.875 1.00 90.31 191 GLU A N 1
ATOM 1563 C CA . GLU A 1 191 ? -38.093 -2.600 28.961 1.00 90.31 191 GLU A CA 1
ATOM 1564 C C . GLU A 1 191 ? -39.328 -2.565 28.048 1.00 90.31 191 GLU A C 1
ATOM 1566 O O . GLU A 1 191 ? -39.629 -3.534 27.346 1.00 90.31 191 GLU A O 1
ATOM 1571 N N . GLU A 1 192 ? -40.037 -1.437 28.011 1.00 93.31 192 GLU A N 1
ATOM 1572 C CA . GLU A 1 192 ? -41.177 -1.225 27.113 1.00 93.31 192 GLU A CA 1
ATOM 1573 C C . GLU A 1 192 ? -40.742 -1.241 25.640 1.00 93.31 192 GLU A C 1
ATOM 1575 O O . GLU A 1 192 ? -41.367 -1.910 24.810 1.00 93.31 192 GLU A O 1
ATOM 1580 N N . GLY A 1 193 ? -39.613 -0.598 25.323 1.00 92.50 193 GLY A N 1
ATOM 1581 C CA . GLY A 1 193 ? -39.009 -0.638 23.992 1.00 92.50 193 GLY A CA 1
ATOM 1582 C C . GLY A 1 193 ? -38.634 -2.057 23.554 1.00 92.50 193 GLY A C 1
ATOM 1583 O O . GLY A 1 193 ? -38.947 -2.459 22.431 1.00 92.50 193 GLY A O 1
ATOM 1584 N N . TYR A 1 194 ? -38.029 -2.852 24.443 1.00 90.75 194 TYR A N 1
ATOM 1585 C CA . TYR A 1 194 ? -37.707 -4.255 24.166 1.00 90.75 194 TYR A CA 1
ATOM 1586 C C . TYR A 1 194 ? -38.961 -5.086 23.866 1.00 90.75 194 TYR A C 1
ATOM 1588 O O . TYR A 1 194 ? -38.977 -5.837 22.888 1.00 90.75 194 TYR A O 1
ATOM 1596 N N . LYS A 1 195 ? -40.029 -4.929 24.661 1.00 92.25 195 LYS A N 1
ATOM 1597 C CA . LYS A 1 195 ? -41.303 -5.635 24.441 1.00 92.25 195 LYS A CA 1
ATOM 1598 C C . LYS A 1 195 ? -41.912 -5.300 23.081 1.00 92.25 195 LYS A C 1
ATOM 1600 O O . LYS A 1 195 ? -42.309 -6.217 22.366 1.00 92.25 195 LYS A O 1
ATOM 1605 N N . SER A 1 196 ? -41.919 -4.021 22.705 1.00 93.31 196 SER A N 1
ATOM 1606 C CA . SER A 1 196 ? -42.424 -3.563 21.404 1.00 93.31 196 SER A CA 1
ATOM 1607 C C . SER A 1 196 ? -41.639 -4.174 20.233 1.00 93.31 196 SER A C 1
ATOM 1609 O O . SER A 1 196 ? -42.222 -4.745 19.310 1.00 93.31 196 SER A O 1
ATOM 1611 N N . ILE A 1 197 ? -40.302 -4.162 20.308 1.00 91.31 197 ILE A N 1
ATOM 1612 C CA . ILE A 1 197 ? -39.433 -4.759 19.279 1.00 91.31 197 ILE A CA 1
ATOM 1613 C C . ILE A 1 197 ? -39.635 -6.277 19.196 1.00 91.31 197 ILE A C 1
ATOM 1615 O O . ILE A 1 197 ? -39.723 -6.829 18.100 1.00 91.31 197 ILE A O 1
ATOM 1619 N N . LYS A 1 198 ? -39.726 -6.966 20.339 1.00 88.88 198 LYS A N 1
ATOM 1620 C CA . LYS A 1 198 ? -39.955 -8.414 20.381 1.00 88.88 198 LYS A CA 1
ATOM 1621 C C . LYS A 1 198 ? -41.291 -8.784 19.739 1.00 88.88 198 LYS A C 1
ATOM 1623 O O . LYS A 1 198 ? -41.323 -9.667 18.890 1.00 88.88 198 LYS A O 1
ATOM 1628 N N . GLN A 1 199 ? -42.355 -8.054 20.071 1.00 91.38 199 GLN A N 1
ATOM 1629 C CA . GLN A 1 199 ? -43.676 -8.260 19.485 1.00 91.38 199 GLN A CA 1
ATOM 1630 C C . GLN A 1 199 ? -43.662 -8.060 17.963 1.00 91.38 199 GLN A C 1
ATOM 1632 O O . GLN A 1 199 ? -44.226 -8.871 17.233 1.00 91.38 199 GLN A O 1
ATOM 1637 N N . PHE A 1 200 ? -42.966 -7.032 17.470 1.00 90.19 200 PHE A N 1
ATOM 1638 C CA . PHE A 1 200 ? -42.788 -6.821 16.033 1.00 90.19 200 PHE A CA 1
ATOM 1639 C C . PHE A 1 200 ? -42.064 -7.998 15.355 1.00 90.19 200 PHE A C 1
ATOM 1641 O O . PHE A 1 200 ? -42.500 -8.467 14.304 1.00 90.19 200 PHE A O 1
ATOM 1648 N N . LEU A 1 201 ? -40.986 -8.511 15.958 1.00 88.25 201 LEU A N 1
ATOM 1649 C CA . LEU A 1 201 ? -40.233 -9.650 15.420 1.00 88.25 201 LEU A CA 1
ATOM 1650 C C . LEU A 1 201 ? -41.044 -10.951 15.427 1.00 88.25 201 LEU A C 1
ATOM 1652 O O . LEU A 1 201 ? -40.947 -11.728 14.478 1.00 88.25 201 LEU A O 1
ATOM 1656 N N . ASP A 1 202 ? -41.839 -11.183 16.470 1.00 83.94 202 ASP A N 1
ATOM 1657 C CA . ASP A 1 202 ? -42.701 -12.361 16.579 1.00 83.94 202 ASP A CA 1
ATOM 1658 C C . ASP A 1 202 ? -43.820 -12.326 15.518 1.00 83.94 202 ASP A C 1
ATOM 1660 O O . ASP A 1 202 ? -44.089 -13.342 14.877 1.00 83.94 202 ASP A O 1
ATOM 1664 N N . ILE A 1 203 ? -44.399 -11.149 15.233 1.00 87.06 203 ILE A N 1
ATOM 1665 C CA . ILE A 1 203 ? -45.359 -10.964 14.128 1.00 87.06 203 ILE A CA 1
ATOM 1666 C C . ILE A 1 203 ? -44.703 -11.284 12.777 1.00 87.06 203 ILE A C 1
ATOM 1668 O O . ILE A 1 203 ? -45.268 -12.029 11.982 1.00 87.06 203 ILE A O 1
ATOM 1672 N N . GLN A 1 204 ? -43.496 -10.772 12.524 1.00 78.25 204 GLN A N 1
ATOM 1673 C CA . GLN A 1 204 ? -42.786 -10.998 11.257 1.00 78.25 204 GLN A CA 1
ATOM 1674 C C . GLN A 1 204 ? -42.392 -12.469 11.045 1.00 78.25 204 GLN A C 1
ATOM 1676 O O . GLN A 1 204 ? -42.438 -12.959 9.920 1.00 78.25 204 GLN A O 1
ATOM 1681 N N . LYS A 1 205 ? -42.035 -13.194 12.114 1.00 74.81 205 LYS A N 1
ATOM 1682 C CA . LYS A 1 205 ? -41.725 -14.633 12.048 1.00 74.81 205 LYS A CA 1
ATOM 1683 C C . LYS A 1 205 ? -42.962 -15.509 11.848 1.00 74.81 205 LYS A C 1
ATOM 1685 O O . LYS A 1 205 ? -42.867 -16.534 11.185 1.00 74.81 205 LYS A O 1
ATOM 1690 N N . ASN A 1 206 ? -44.113 -15.114 12.386 1.00 63.41 206 ASN A N 1
ATOM 1691 C CA . ASN A 1 206 ? -45.357 -15.870 12.218 1.00 63.41 206 ASN A CA 1
ATOM 1692 C C . ASN A 1 206 ? -45.975 -15.711 10.819 1.00 63.41 206 ASN A C 1
ATOM 1694 O O . ASN A 1 206 ? -46.740 -16.567 10.392 1.00 63.41 206 ASN A O 1
ATOM 1698 N N . VAL A 1 207 ? -45.622 -14.657 10.077 1.00 59.16 207 VAL A N 1
ATOM 1699 C CA . VAL A 1 207 ? -46.038 -14.478 8.673 1.00 59.16 207 VAL A CA 1
ATOM 1700 C C . VAL A 1 207 ? -45.262 -15.404 7.717 1.00 59.16 207 VAL A C 1
ATOM 1702 O O . VAL A 1 207 ? -45.730 -15.664 6.612 1.00 59.16 207 VAL A O 1
ATOM 1705 N N . SER A 1 208 ? -44.109 -15.950 8.128 1.00 53.94 208 SER A N 1
ATOM 1706 C CA . SER A 1 208 ? -43.246 -16.804 7.294 1.00 53.94 208 SER A CA 1
ATOM 1707 C C . SER A 1 208 ? -43.266 -18.302 7.638 1.00 53.94 208 SER A C 1
ATOM 1709 O O . SER A 1 208 ? -42.514 -19.063 7.032 1.00 53.94 208 SER A O 1
ATOM 1711 N N . GLY A 1 209 ? -44.117 -18.747 8.571 1.00 44.06 209 GLY A N 1
ATOM 1712 C CA . GLY A 1 209 ? -44.168 -20.135 9.042 1.00 44.06 209 GLY A CA 1
ATOM 1713 C C . GLY A 1 209 ? -45.549 -20.779 8.931 1.00 44.06 209 GLY A C 1
ATOM 1714 O O . GLY A 1 209 ? -46.256 -20.877 9.929 1.00 44.06 209 GLY A O 1
ATOM 1715 N N . VAL A 1 210 ? -45.900 -21.276 7.744 1.00 45.06 210 VAL A N 1
ATOM 1716 C CA . VAL A 1 210 ? -46.819 -22.416 7.605 1.00 45.06 210 VAL A CA 1
ATOM 1717 C C . VAL A 1 210 ? -46.001 -23.548 6.996 1.00 45.06 210 VAL A C 1
ATOM 1719 O O . VAL A 1 210 ? -45.810 -23.585 5.789 1.00 45.06 210 VAL A O 1
ATOM 1722 N N . ASP A 1 211 ? -45.422 -24.382 7.853 1.00 36.81 211 ASP A N 1
ATOM 1723 C CA . ASP A 1 211 ? -45.379 -25.828 7.647 1.00 36.81 211 ASP A CA 1
ATOM 1724 C C . ASP A 1 211 ? -44.989 -26.522 8.955 1.00 36.81 211 ASP A C 1
ATOM 1726 O O . ASP A 1 211 ? -44.166 -26.062 9.750 1.00 36.81 211 ASP A O 1
ATOM 1730 N N . GLU A 1 212 ? -45.709 -27.605 9.189 1.00 40.84 212 GLU A N 1
ATOM 1731 C CA . GLU A 1 212 ? -45.897 -28.315 10.438 1.00 40.84 212 GLU A CA 1
ATOM 1732 C C . GLU A 1 212 ? -44.787 -29.351 10.693 1.00 40.84 212 GLU A C 1
ATOM 1734 O O . GLU A 1 212 ? -44.256 -29.967 9.776 1.00 40.84 212 GLU A O 1
ATOM 1739 N N . LEU A 1 213 ? -44.538 -29.594 11.983 1.00 36.53 213 LEU A N 1
ATOM 1740 C CA . LEU A 1 213 ? -44.161 -30.881 12.580 1.00 36.53 213 LEU A CA 1
ATOM 1741 C C . LEU A 1 213 ? -42.842 -31.573 12.154 1.00 36.53 213 LEU A C 1
ATOM 1743 O O . LEU A 1 213 ? -42.759 -32.284 11.164 1.00 36.53 213 LEU A O 1
ATOM 1747 N N . SER A 1 214 ? -41.866 -31.576 13.068 1.00 35.53 214 SER A N 1
ATOM 1748 C CA . SER A 1 214 ? -41.584 -32.780 13.874 1.00 35.53 214 SER A CA 1
ATOM 1749 C C . SER A 1 214 ? -40.511 -32.471 14.919 1.00 35.53 214 SER A C 1
ATOM 1751 O O . SER A 1 214 ? -39.362 -32.168 14.593 1.00 35.53 214 SER A O 1
ATOM 1753 N N . SER A 1 215 ? -40.894 -32.544 16.189 1.00 45.16 215 SER A N 1
ATOM 1754 C CA . SER A 1 215 ? -39.979 -32.539 17.325 1.00 45.16 215 SER A CA 1
ATOM 1755 C C . SER A 1 215 ? -39.325 -33.914 17.452 1.00 45.16 215 SER A C 1
ATOM 1757 O O . SER A 1 215 ? -40.026 -34.898 17.660 1.00 45.16 215 SER A O 1
ATOM 1759 N N . ASP A 1 216 ? -37.996 -33.974 17.387 1.00 34.69 216 ASP A N 1
ATOM 1760 C CA . ASP A 1 216 ? -37.224 -35.140 17.827 1.00 34.69 216 ASP A CA 1
ATOM 1761 C C . ASP A 1 216 ? -36.132 -34.652 18.800 1.00 34.69 216 ASP A C 1
ATOM 1763 O O . ASP A 1 216 ? -35.299 -33.817 18.415 1.00 34.69 216 ASP A O 1
ATOM 1767 N N . PRO A 1 217 ? -36.141 -35.060 20.085 1.00 46.12 217 PRO A N 1
ATOM 1768 C CA . PRO A 1 217 ? -35.204 -34.552 21.074 1.00 46.12 217 PRO A CA 1
ATOM 1769 C C . PRO A 1 217 ? -33.854 -35.250 20.897 1.00 46.12 217 PRO A C 1
ATOM 1771 O O . PRO A 1 217 ? -33.561 -36.272 21.514 1.00 46.12 217 PRO A O 1
ATOM 1774 N N . ARG A 1 218 ? -32.983 -34.678 20.060 1.00 37.91 218 ARG A N 1
ATOM 1775 C CA . ARG A 1 218 ? -31.578 -35.097 20.011 1.00 37.91 218 ARG A CA 1
ATOM 1776 C C . ARG A 1 218 ? -30.878 -34.682 21.302 1.00 37.91 218 ARG A C 1
ATOM 1778 O O . ARG A 1 218 ? -30.490 -33.528 21.470 1.00 37.91 218 ARG A O 1
ATOM 1785 N N . THR A 1 219 ? -30.689 -35.644 22.198 1.00 52.34 219 THR A N 1
ATOM 1786 C CA . THR A 1 219 ? -29.814 -35.533 23.366 1.00 52.34 219 THR A CA 1
ATOM 1787 C C . THR A 1 219 ? -28.403 -35.175 22.896 1.00 52.34 219 THR A C 1
ATOM 1789 O O . THR A 1 219 ? -27.721 -35.982 22.263 1.00 52.34 219 THR A O 1
ATOM 1792 N N . ILE A 1 220 ? -27.969 -33.944 23.170 1.00 48.94 220 ILE A N 1
ATOM 1793 C CA . ILE A 1 220 ? -26.598 -33.494 22.917 1.00 48.94 220 ILE A CA 1
ATOM 1794 C C . ILE A 1 220 ? -25.694 -34.250 23.894 1.00 48.94 220 ILE A C 1
ATOM 1796 O O . ILE A 1 220 ? -25.719 -33.991 25.094 1.00 48.94 220 ILE A O 1
ATOM 1800 N N . LEU A 1 221 ? -24.920 -35.208 23.389 1.00 56.84 221 LEU A N 1
ATOM 1801 C CA . LEU A 1 221 ? -23.831 -35.817 24.148 1.00 56.84 221 LEU A CA 1
ATOM 1802 C C . LEU A 1 221 ? -22.589 -34.928 24.049 1.00 56.84 221 LEU A C 1
ATOM 1804 O O . LEU A 1 221 ? -22.196 -34.521 22.953 1.00 56.84 221 LEU A O 1
ATOM 1808 N N . ASP A 1 222 ? -21.955 -34.661 25.190 1.00 52.38 222 ASP A N 1
ATOM 1809 C CA . ASP A 1 222 ? -20.683 -33.945 25.239 1.00 52.38 222 ASP A CA 1
ATOM 1810 C C . ASP A 1 222 ? -19.582 -34.716 24.483 1.00 52.38 222 ASP A C 1
ATOM 1812 O O . ASP A 1 222 ? -19.460 -35.939 24.625 1.00 52.38 222 ASP A O 1
ATOM 1816 N N . PRO A 1 223 ? -18.726 -34.030 23.701 1.00 57.31 223 PRO A N 1
ATOM 1817 C CA . PRO A 1 223 ? -17.639 -34.680 22.987 1.00 57.31 223 PRO A CA 1
ATOM 1818 C C . PRO A 1 223 ? -16.649 -35.326 23.975 1.00 57.31 223 PRO A C 1
ATOM 1820 O O . PRO A 1 223 ? -16.229 -34.687 24.949 1.00 57.31 223 PRO A O 1
ATOM 1823 N N . PRO A 1 224 ? -16.197 -36.570 23.722 1.00 53.94 224 PRO A N 1
ATOM 1824 C CA . PRO A 1 224 ? -15.336 -37.304 24.636 1.00 53.94 224 PRO A CA 1
ATOM 1825 C C . PRO A 1 224 ? -13.911 -36.764 24.530 1.00 53.94 224 PRO A C 1
ATOM 1827 O O . PRO A 1 224 ? -13.089 -37.318 23.802 1.00 53.94 224 PRO A O 1
ATOM 1830 N N . ARG A 1 225 ? -13.638 -35.637 25.202 1.00 56.72 225 ARG A N 1
ATOM 1831 C CA . ARG A 1 225 ? -12.309 -35.117 25.598 1.00 56.72 225 ARG A CA 1
ATOM 1832 C C . ARG A 1 225 ? -12.439 -33.761 26.306 1.00 56.72 225 ARG A C 1
ATOM 1834 O O . ARG A 1 225 ? -11.803 -32.780 25.924 1.00 56.72 225 ARG A O 1
ATOM 1841 N N . SER A 1 226 ? -13.202 -33.709 27.395 1.00 51.50 226 SER A N 1
ATOM 1842 C CA . SER A 1 226 ? -12.993 -32.649 28.387 1.00 51.50 226 SER A CA 1
ATOM 1843 C C . SER A 1 226 ? -11.649 -32.898 29.080 1.00 51.50 226 SER A C 1
ATOM 1845 O O . SER A 1 226 ? -11.455 -33.906 29.759 1.00 51.50 226 SER A O 1
ATOM 1847 N N . ARG A 1 227 ? -10.663 -32.030 28.835 1.00 58.88 227 ARG A N 1
ATOM 1848 C CA . ARG A 1 227 ? -9.365 -32.074 29.524 1.00 58.88 227 ARG A CA 1
ATOM 1849 C C . ARG A 1 227 ? -9.472 -31.311 30.840 1.00 58.88 227 ARG A C 1
ATOM 1851 O O . ARG A 1 227 ? -9.897 -30.159 30.843 1.00 58.88 227 ARG A O 1
ATOM 1858 N N . HIS A 1 228 ? -8.994 -31.900 31.934 1.00 60.16 228 HIS A N 1
ATOM 1859 C CA . HIS A 1 228 ? -8.902 -31.195 33.212 1.00 60.16 228 HIS A CA 1
ATOM 1860 C C . HIS A 1 228 ? -7.979 -29.968 33.112 1.00 60.16 228 HIS A C 1
ATOM 1862 O O . HIS A 1 228 ? -6.864 -30.022 32.576 1.00 60.16 228 HIS A O 1
ATOM 1868 N N . LYS A 1 229 ? -8.466 -28.843 33.639 1.00 42.53 229 LYS A N 1
ATOM 1869 C CA . LYS A 1 229 ? -7.775 -27.550 33.687 1.00 42.53 229 LYS A CA 1
ATOM 1870 C C . LYS A 1 229 ? -6.458 -27.708 34.465 1.00 42.53 229 LYS A C 1
ATOM 1872 O O . LYS A 1 229 ? -6.480 -28.074 35.631 1.00 42.53 229 LYS A O 1
ATOM 1877 N N . GLY A 1 230 ? -5.315 -27.460 33.814 1.00 58.78 230 GLY A N 1
ATOM 1878 C CA . GLY A 1 230 ? -3.981 -27.511 34.443 1.00 58.78 230 GLY A CA 1
ATOM 1879 C C . GLY A 1 230 ? -2.937 -28.399 33.751 1.00 58.78 230 GLY A C 1
ATOM 1880 O O . GLY A 1 230 ? -1.749 -28.270 34.044 1.00 58.78 230 GLY A O 1
ATOM 1881 N N . GLN A 1 231 ? -3.315 -29.252 32.790 1.00 59.34 231 GLN A N 1
ATOM 1882 C CA . GLN A 1 231 ? -2.320 -30.025 32.034 1.00 59.34 231 GLN A CA 1
ATOM 1883 C C . GLN A 1 231 ? -1.559 -29.159 31.018 1.00 59.34 231 GLN A C 1
ATOM 1885 O O . GLN A 1 231 ? -2.130 -28.591 30.084 1.00 59.34 231 GLN A O 1
ATOM 1890 N N . ARG A 1 232 ? -0.231 -29.081 31.181 1.00 53.53 232 ARG A N 1
ATOM 1891 C CA . ARG A 1 232 ? 0.667 -28.336 30.290 1.00 53.53 232 ARG A CA 1
ATOM 1892 C C . ARG A 1 232 ? 0.813 -29.090 28.961 1.00 53.53 232 ARG A C 1
ATOM 1894 O O . ARG A 1 232 ? 1.209 -30.249 28.934 1.00 53.53 232 ARG A O 1
ATOM 1901 N N . ASN A 1 233 ? 0.496 -28.425 27.851 1.00 56.41 233 ASN A N 1
ATOM 1902 C CA . ASN A 1 233 ? 0.512 -29.019 26.516 1.00 56.41 233 ASN A CA 1
ATOM 1903 C C . ASN A 1 233 ? 1.948 -29.412 26.111 1.00 56.41 233 ASN A C 1
ATOM 1905 O O . ASN A 1 233 ? 2.779 -28.533 25.865 1.00 56.41 233 ASN A O 1
ATOM 1909 N N . THR A 1 234 ? 2.259 -30.705 25.981 1.00 57.69 234 THR A N 1
ATOM 1910 C CA . THR A 1 234 ? 3.482 -31.162 25.298 1.00 57.69 234 THR A CA 1
ATOM 1911 C C . THR A 1 234 ? 3.283 -31.004 23.792 1.00 57.69 234 THR A C 1
ATOM 1913 O O . THR A 1 234 ? 3.125 -31.964 23.040 1.00 57.69 234 THR A O 1
ATOM 1916 N N . ARG A 1 235 ? 3.247 -29.749 23.328 1.00 57.97 235 ARG A N 1
ATOM 1917 C CA . ARG A 1 235 ? 3.201 -29.432 21.899 1.00 57.97 235 ARG A CA 1
ATOM 1918 C C . ARG A 1 235 ? 4.470 -29.992 21.260 1.00 57.97 235 ARG A C 1
ATOM 1920 O O . ARG A 1 235 ? 5.565 -29.478 21.503 1.00 57.97 235 ARG A O 1
ATOM 1927 N N . LYS A 1 236 ? 4.332 -31.033 20.434 1.00 60.59 236 LYS A N 1
ATOM 1928 C CA . LYS A 1 236 ? 5.420 -31.498 19.565 1.00 60.59 236 LYS A CA 1
ATOM 1929 C C . LYS A 1 236 ? 5.808 -30.325 18.657 1.00 60.59 236 LYS A C 1
ATOM 1931 O O . LYS A 1 236 ? 5.007 -29.866 17.850 1.00 60.59 236 LYS A O 1
ATOM 1936 N N . ARG A 1 237 ? 7.009 -29.778 18.861 1.00 62.75 237 ARG A N 1
ATOM 1937 C CA . ARG A 1 237 ? 7.533 -28.650 18.075 1.00 62.75 237 ARG A CA 1
ATOM 1938 C C . ARG A 1 237 ? 8.026 -29.152 16.727 1.00 62.75 237 ARG A C 1
ATOM 1940 O O . ARG A 1 237 ? 8.748 -30.152 16.686 1.00 62.75 237 ARG A O 1
ATOM 1947 N N . SER A 1 238 ? 7.682 -28.436 15.659 1.00 73.62 238 SER A N 1
ATOM 1948 C CA . SER A 1 238 ? 8.189 -28.734 14.319 1.00 73.62 238 SER A CA 1
ATOM 1949 C C . SER A 1 238 ? 9.708 -28.544 14.258 1.00 73.62 238 SER A C 1
ATOM 1951 O O . SER A 1 238 ? 10.303 -27.820 15.067 1.00 73.62 238 SER A O 1
ATOM 1953 N N . ILE A 1 239 ? 10.352 -29.193 13.286 1.00 77.44 239 ILE A N 1
ATOM 1954 C CA . ILE A 1 239 ? 11.799 -29.068 13.050 1.00 77.44 239 ILE A CA 1
ATOM 1955 C C . ILE A 1 239 ? 12.172 -27.594 12.804 1.00 77.44 239 ILE A C 1
ATOM 1957 O O . ILE A 1 239 ? 13.147 -27.098 13.370 1.00 77.44 239 ILE A O 1
ATOM 1961 N N . VAL A 1 240 ? 11.332 -26.864 12.062 1.00 75.38 240 VAL A N 1
ATOM 1962 C CA . VAL A 1 240 ? 11.501 -25.432 11.766 1.00 75.38 240 VAL A CA 1
ATOM 1963 C C . VAL A 1 240 ? 11.442 -24.574 13.036 1.00 75.38 240 VAL A C 1
ATOM 1965 O O . VAL A 1 240 ? 12.292 -23.704 13.235 1.00 75.38 240 VAL A O 1
ATOM 1968 N N . GLU A 1 241 ? 10.501 -24.841 13.950 1.00 70.81 241 GLU A N 1
ATOM 1969 C CA . GLU A 1 241 ? 10.391 -24.082 15.205 1.00 70.81 241 GLU A CA 1
ATOM 1970 C C . GLU A 1 241 ? 11.618 -24.298 16.111 1.00 70.81 241 GLU A C 1
ATOM 1972 O O . GLU A 1 241 ? 12.095 -23.360 16.760 1.00 70.81 241 GLU A O 1
ATOM 1977 N N . LYS A 1 242 ? 12.170 -25.520 16.134 1.00 78.69 242 LYS A N 1
ATOM 1978 C CA . LYS A 1 242 ? 13.406 -25.826 16.872 1.00 78.69 242 LYS A CA 1
ATOM 1979 C C . LYS A 1 242 ? 14.604 -25.060 16.300 1.00 78.69 242 LYS A C 1
ATOM 1981 O O . LYS A 1 242 ? 15.327 -24.428 17.068 1.00 78.69 242 LYS A O 1
ATOM 1986 N N . GLN A 1 243 ? 14.770 -25.051 14.976 1.00 79.50 243 GLN A N 1
ATOM 1987 C CA . GLN A 1 243 ? 15.853 -24.320 14.305 1.00 79.50 243 GLN A CA 1
ATOM 1988 C C . GLN A 1 243 ? 15.757 -22.806 14.544 1.00 79.50 243 GLN A C 1
ATOM 1990 O O . GLN A 1 243 ? 16.739 -22.168 14.928 1.00 79.50 243 GLN A O 1
ATOM 1995 N N . CYS A 1 244 ? 14.555 -22.232 14.435 1.00 82.31 244 CYS A N 1
ATOM 1996 C CA . CYS A 1 244 ? 14.340 -20.804 14.671 1.00 82.31 244 CYS A CA 1
ATOM 1997 C C . CYS A 1 244 ? 14.721 -20.387 16.107 1.00 82.31 244 CYS A C 1
ATOM 1999 O O . CYS A 1 244 ? 15.330 -19.334 16.313 1.00 82.31 244 CYS A O 1
ATOM 2001 N N . LYS A 1 245 ? 14.441 -21.231 17.112 1.00 82.25 245 LYS A N 1
ATOM 2002 C CA . LYS A 1 245 ? 14.846 -20.976 18.508 1.00 82.25 245 LYS A CA 1
ATOM 2003 C C . LYS A 1 245 ? 16.359 -21.027 18.708 1.00 82.25 245 LYS A C 1
ATOM 2005 O O . LYS A 1 245 ? 16.891 -20.179 19.421 1.00 82.25 245 LYS A O 1
ATOM 2010 N N . ILE A 1 246 ? 17.055 -21.959 18.056 1.00 82.62 246 ILE A N 1
ATOM 2011 C CA . ILE A 1 246 ? 18.524 -22.043 18.111 1.00 82.62 246 ILE A CA 1
ATOM 2012 C C . ILE A 1 246 ? 19.151 -20.772 17.522 1.00 82.62 246 ILE A C 1
ATOM 2014 O O . ILE A 1 246 ? 20.031 -20.172 18.143 1.00 82.62 246 ILE A O 1
ATOM 2018 N N . VAL A 1 247 ? 18.662 -20.313 16.366 1.00 82.94 247 VAL A N 1
ATOM 2019 C CA . VAL A 1 247 ? 19.150 -19.086 15.714 1.00 82.94 247 VAL A CA 1
ATOM 2020 C C . VAL A 1 247 ? 18.885 -17.851 16.581 1.00 82.94 247 VAL A C 1
ATOM 2022 O O . VAL A 1 247 ? 19.796 -17.048 16.797 1.00 82.94 247 VAL A O 1
ATOM 2025 N N . LYS A 1 248 ? 17.679 -17.721 17.154 1.00 81.44 248 LYS A N 1
ATOM 2026 C CA . LYS A 1 248 ? 17.345 -16.628 18.085 1.00 81.44 248 LYS A CA 1
ATOM 2027 C C . LYS A 1 248 ? 18.249 -16.629 19.322 1.00 81.44 248 LYS A C 1
ATOM 2029 O O . LYS A 1 248 ? 18.743 -15.571 19.710 1.00 81.44 248 LYS A O 1
ATOM 2034 N N . GLY A 1 249 ? 18.536 -17.804 19.889 1.00 84.31 249 GLY A N 1
ATOM 2035 C CA . GLY A 1 249 ? 19.461 -17.950 21.016 1.00 84.31 249 GLY A CA 1
ATOM 2036 C C . GLY A 1 249 ? 20.890 -17.508 20.679 1.00 84.31 249 GLY A C 1
ATOM 2037 O O . GLY A 1 249 ? 21.504 -16.761 21.440 1.00 84.31 249 GLY A O 1
ATOM 2038 N N . ARG A 1 250 ? 21.406 -17.889 19.501 1.00 85.12 250 ARG A N 1
ATOM 2039 C CA . ARG A 1 250 ? 22.735 -17.457 19.025 1.00 85.12 250 ARG A CA 1
ATOM 2040 C C . ARG A 1 250 ? 22.808 -15.942 18.807 1.00 85.12 250 ARG A C 1
ATOM 2042 O O . ARG A 1 250 ? 23.785 -15.320 19.223 1.00 85.12 250 ARG A O 1
ATOM 2049 N N . ARG A 1 251 ? 21.766 -15.338 18.223 1.00 81.94 251 ARG A N 1
ATOM 2050 C CA . ARG A 1 251 ? 21.680 -13.882 18.006 1.00 81.94 251 ARG A CA 1
ATOM 2051 C C . ARG A 1 251 ? 21.658 -13.109 19.326 1.00 81.94 251 ARG A C 1
ATOM 2053 O O . ARG A 1 251 ? 22.413 -12.154 19.471 1.00 81.94 251 ARG A O 1
ATOM 2060 N N . SER A 1 252 ? 20.866 -13.564 20.298 1.00 82.62 252 SER A N 1
ATOM 2061 C CA . SER A 1 252 ? 20.817 -12.962 21.637 1.00 82.62 252 SER A CA 1
ATOM 2062 C C . SER A 1 252 ? 22.175 -13.041 22.348 1.00 82.62 252 SER A C 1
ATOM 2064 O O . SER A 1 252 ? 22.655 -12.041 22.881 1.00 82.62 252 SER A O 1
ATOM 2066 N N . LYS A 1 253 ? 22.870 -14.187 22.268 1.00 84.88 253 LYS A N 1
ATOM 2067 C CA . LYS A 1 253 ? 24.222 -14.337 22.832 1.00 84.88 253 LYS A CA 1
ATOM 2068 C C . LYS A 1 253 ? 25.233 -13.389 22.173 1.00 84.88 253 LYS A C 1
ATOM 2070 O O . LYS A 1 253 ? 26.013 -12.757 22.877 1.00 84.88 253 LYS A O 1
ATOM 2075 N N . SER A 1 254 ? 25.193 -13.246 20.846 1.00 80.31 254 SER A N 1
ATOM 2076 C CA . SER A 1 254 ? 26.051 -12.307 20.106 1.00 80.31 254 SER A CA 1
ATOM 2077 C C . SER A 1 254 ? 25.789 -10.845 20.496 1.00 80.31 254 SER A C 1
ATOM 2079 O O . SER A 1 254 ? 26.737 -10.099 20.742 1.00 80.31 254 SER A O 1
ATOM 2081 N N . GLN A 1 255 ? 24.520 -10.448 20.640 1.00 80.88 255 GLN A N 1
ATOM 2082 C CA . GLN A 1 255 ? 24.146 -9.101 21.086 1.00 80.88 255 GLN A CA 1
ATOM 2083 C C . GLN A 1 255 ? 24.617 -8.802 22.515 1.00 80.88 255 GLN A C 1
ATOM 2085 O O . GLN A 1 255 ? 25.119 -7.705 22.772 1.00 80.88 255 GLN A O 1
ATOM 2090 N N . ASN A 1 256 ? 24.531 -9.774 23.425 1.00 81.50 256 ASN A N 1
ATOM 2091 C CA . ASN A 1 256 ? 25.050 -9.622 24.786 1.00 81.50 256 ASN A CA 1
ATOM 2092 C C . ASN A 1 256 ? 26.575 -9.459 24.806 1.00 81.50 256 ASN A C 1
ATOM 2094 O O . ASN A 1 256 ? 27.086 -8.575 25.490 1.00 81.50 256 ASN A O 1
ATOM 2098 N N . VAL A 1 257 ? 27.308 -10.247 24.011 1.00 84.94 257 VAL A N 1
ATOM 2099 C CA . VAL A 1 257 ? 28.770 -10.103 23.892 1.00 84.94 257 VAL A CA 1
ATOM 2100 C C . VAL A 1 257 ? 29.137 -8.723 23.341 1.00 84.94 257 VAL A C 1
ATOM 2102 O O . VAL A 1 257 ? 29.969 -8.041 23.931 1.00 84.94 257 VAL A O 1
ATOM 2105 N N . ALA A 1 258 ? 28.469 -8.261 22.281 1.00 82.44 258 ALA A N 1
ATOM 2106 C CA . ALA A 1 258 ? 28.719 -6.941 21.703 1.00 82.44 258 ALA A CA 1
ATOM 2107 C C . ALA A 1 258 ? 28.433 -5.794 22.691 1.00 82.44 258 ALA A C 1
ATOM 2109 O O . ALA A 1 258 ? 29.181 -4.816 22.743 1.00 82.44 258 ALA A O 1
ATOM 2110 N N . SER A 1 259 ? 27.372 -5.919 23.493 1.00 77.12 259 SER A N 1
ATOM 2111 C CA . SER A 1 259 ? 27.010 -4.933 24.519 1.00 77.12 259 SER A CA 1
ATOM 2112 C C . SER A 1 259 ? 28.057 -4.880 25.634 1.00 77.12 259 SER A C 1
ATOM 2114 O O . SER A 1 259 ? 28.513 -3.796 25.999 1.00 77.12 259 SER A O 1
ATOM 2116 N N . ASN A 1 260 ? 28.529 -6.044 26.093 1.00 80.81 260 ASN A N 1
ATOM 2117 C CA . ASN A 1 260 ? 29.596 -6.133 27.090 1.00 80.81 260 ASN A CA 1
ATOM 2118 C C . ASN A 1 260 ? 30.920 -5.558 26.568 1.00 80.81 260 ASN A C 1
ATOM 2120 O O . ASN A 1 260 ? 31.569 -4.784 27.269 1.00 80.81 260 ASN A O 1
ATOM 2124 N N . SER A 1 261 ? 31.307 -5.856 25.324 1.00 79.75 261 SER A N 1
ATOM 2125 C CA . SER A 1 261 ? 32.520 -5.290 24.717 1.00 79.75 261 SER A CA 1
ATOM 2126 C C . SER A 1 261 ? 32.453 -3.762 24.597 1.00 79.75 261 SER A C 1
ATOM 2128 O O . SER A 1 261 ? 33.439 -3.081 24.886 1.00 79.75 261 SER A O 1
ATOM 2130 N N . LYS A 1 262 ? 31.288 -3.203 24.234 1.00 82.12 262 LYS A N 1
ATOM 2131 C CA . LYS A 1 262 ? 31.072 -1.746 24.199 1.00 82.12 262 LYS A CA 1
ATOM 2132 C C . LYS A 1 262 ? 31.192 -1.115 25.588 1.00 82.12 262 LYS A C 1
ATOM 2134 O O . LYS A 1 262 ? 31.862 -0.091 25.720 1.00 82.12 262 LYS A O 1
ATOM 2139 N N . ALA A 1 263 ? 30.605 -1.733 26.614 1.00 78.50 263 ALA A N 1
ATOM 2140 C CA . ALA A 1 263 ? 30.695 -1.250 27.993 1.00 78.50 263 ALA A CA 1
ATOM 2141 C C . ALA A 1 263 ? 32.148 -1.243 28.507 1.00 78.50 263 ALA A C 1
ATOM 2143 O O . ALA A 1 263 ? 32.600 -0.260 29.101 1.00 78.50 263 ALA A O 1
ATOM 2144 N N . VAL A 1 264 ? 32.921 -2.294 28.205 1.00 81.50 264 VAL A N 1
ATOM 2145 C CA . VAL A 1 264 ? 34.351 -2.363 28.550 1.00 81.50 264 VAL A CA 1
ATOM 2146 C C . VAL A 1 264 ? 35.130 -1.241 27.859 1.00 81.50 264 VAL A C 1
ATOM 2148 O O . VAL A 1 264 ? 35.851 -0.505 28.536 1.00 81.50 264 VAL A O 1
ATOM 2151 N N . ALA A 1 265 ? 34.946 -1.040 26.551 1.00 80.12 265 ALA A N 1
ATOM 2152 C CA . ALA A 1 265 ? 35.622 0.029 25.812 1.00 80.12 265 ALA A CA 1
ATOM 2153 C C . ALA A 1 265 ? 35.290 1.428 26.368 1.00 80.12 265 ALA A C 1
ATOM 2155 O O . ALA A 1 265 ? 36.189 2.249 26.566 1.00 80.12 265 ALA A O 1
ATOM 2156 N N . GLN A 1 266 ? 34.021 1.687 26.702 1.00 79.50 266 GLN A N 1
ATOM 2157 C CA . GLN A 1 266 ? 33.597 2.953 27.311 1.00 79.50 266 GLN A CA 1
ATOM 2158 C C . GLN A 1 266 ? 34.245 3.189 28.684 1.00 79.50 266 GLN A C 1
ATOM 2160 O O . GLN A 1 266 ? 34.719 4.296 28.953 1.00 79.50 266 GLN A O 1
ATOM 2165 N N . SER A 1 267 ? 34.348 2.153 29.524 1.00 76.44 267 SER A N 1
ATOM 2166 C CA . SER A 1 267 ? 34.992 2.254 30.844 1.00 76.44 267 SER A CA 1
ATOM 2167 C C . SER A 1 267 ? 36.483 2.619 30.745 1.00 76.44 267 SER A C 1
ATOM 2169 O O . SER A 1 267 ? 36.995 3.426 31.529 1.00 76.44 267 SER A O 1
ATOM 2171 N N . VAL A 1 268 ? 37.180 2.095 29.729 1.00 81.88 268 VAL A N 1
ATOM 2172 C CA . VAL A 1 268 ? 38.593 2.394 29.461 1.00 81.88 268 VAL A CA 1
ATOM 2173 C C . VAL A 1 268 ? 38.760 3.858 29.051 1.00 81.88 268 VAL A C 1
ATOM 2175 O O . VAL A 1 268 ? 39.606 4.559 29.614 1.00 81.88 268 VAL A O 1
ATOM 2178 N N . VAL A 1 269 ? 37.917 4.354 28.139 1.00 78.56 269 VAL A N 1
ATOM 2179 C CA . VAL A 1 269 ? 37.939 5.760 27.698 1.00 78.56 269 VAL A CA 1
ATOM 2180 C C . VAL A 1 269 ? 37.668 6.709 28.865 1.00 78.56 269 VAL A C 1
ATOM 2182 O O . VAL A 1 269 ? 38.428 7.660 29.064 1.00 78.56 269 VAL A O 1
ATOM 2185 N N . GLN A 1 270 ? 36.658 6.429 29.695 1.00 75.81 270 GLN A N 1
ATOM 2186 C CA . GLN A 1 270 ? 36.369 7.242 30.881 1.00 75.81 270 GLN A CA 1
ATOM 2187 C C . GLN A 1 270 ? 37.560 7.289 31.848 1.00 75.81 270 GLN A C 1
ATOM 2189 O O . GLN A 1 270 ? 37.925 8.362 32.335 1.00 75.81 270 GLN A O 1
ATOM 2194 N N . ARG A 1 271 ? 38.246 6.159 32.065 1.00 74.38 271 ARG A N 1
ATOM 2195 C CA . ARG A 1 271 ? 39.450 6.104 32.907 1.00 74.38 271 ARG A CA 1
ATOM 2196 C C . ARG A 1 271 ? 40.593 6.955 32.334 1.00 74.38 271 ARG A C 1
ATOM 2198 O O . ARG A 1 271 ? 41.281 7.641 33.095 1.00 74.38 271 ARG A O 1
ATOM 2205 N N . PHE A 1 272 ? 40.791 6.966 31.013 1.00 75.38 272 PHE A N 1
ATOM 2206 C CA . PHE A 1 272 ? 41.782 7.833 30.360 1.00 75.38 272 PHE A CA 1
ATOM 2207 C C . PHE A 1 272 ? 41.440 9.323 30.485 1.00 75.38 272 PHE A C 1
ATOM 2209 O O . PHE A 1 272 ? 42.325 10.132 30.783 1.00 75.38 272 PHE A O 1
ATOM 2216 N N . VAL A 1 273 ? 40.170 9.691 30.302 1.00 74.81 273 VAL A N 1
ATOM 2217 C CA . VAL A 1 273 ? 39.695 11.076 30.450 1.00 74.81 273 VAL A CA 1
ATOM 2218 C C . VAL A 1 273 ? 39.892 11.566 31.888 1.00 74.81 273 VAL A C 1
ATOM 2220 O O . VAL A 1 273 ? 40.470 12.637 32.093 1.00 74.81 273 VAL A O 1
ATOM 2223 N N . SER A 1 274 ? 39.528 10.755 32.886 1.00 74.56 274 SER A N 1
ATOM 2224 C CA . SER A 1 274 ? 39.741 11.070 34.306 1.00 74.56 274 SER A CA 1
ATOM 2225 C C . SER A 1 274 ? 41.223 11.250 34.647 1.00 74.56 274 SER A C 1
ATOM 2227 O O . SER A 1 274 ? 41.589 12.238 35.288 1.00 74.56 274 SER A O 1
ATOM 2229 N N . LYS A 1 275 ? 42.113 10.379 34.141 1.00 75.25 275 LYS A N 1
ATOM 2230 C CA . LYS A 1 275 ? 43.572 10.536 34.309 1.00 75.25 275 LYS A CA 1
ATOM 2231 C C . LYS A 1 275 ? 44.098 11.834 33.681 1.00 75.25 275 LYS A C 1
ATOM 2233 O O . LYS A 1 275 ? 44.927 12.511 34.291 1.00 75.25 275 LYS A O 1
ATOM 2238 N N . LYS A 1 276 ? 43.620 12.223 32.489 1.00 70.12 276 LYS A N 1
ATOM 2239 C CA . LYS A 1 276 ? 43.995 13.504 31.852 1.00 70.12 276 LYS A CA 1
ATOM 2240 C C . LYS A 1 276 ? 43.512 14.710 32.666 1.00 70.12 276 LYS A C 1
ATOM 2242 O O . LYS A 1 276 ? 44.266 15.674 32.810 1.00 70.12 276 LYS A O 1
ATOM 2247 N N . LYS A 1 277 ? 42.300 14.654 33.232 1.00 68.94 277 LYS A N 1
ATOM 2248 C CA . LYS A 1 277 ? 41.749 15.714 34.095 1.00 68.94 277 LYS A CA 1
ATOM 2249 C C . LYS A 1 277 ? 42.585 15.882 35.369 1.00 68.94 277 LYS A C 1
ATOM 2251 O O . LYS A 1 277 ? 42.970 17.005 35.680 1.00 68.94 277 LYS A O 1
ATOM 2256 N N . LEU A 1 278 ? 42.972 14.777 36.013 1.00 70.25 278 LEU A N 1
ATOM 2257 C CA . LEU A 1 278 ? 43.829 14.778 37.207 1.00 70.25 278 LEU A CA 1
ATOM 2258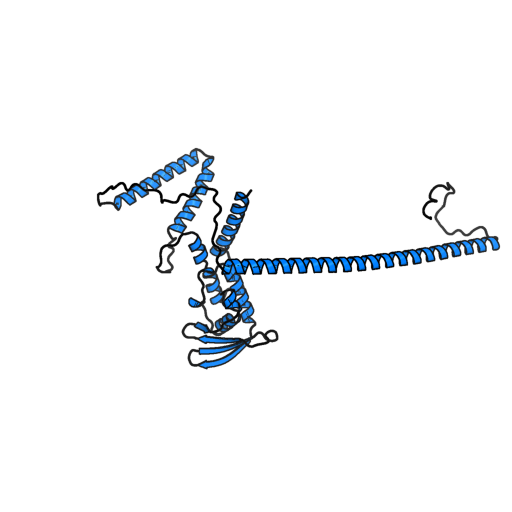 C C . LEU A 1 278 ? 45.237 15.345 36.933 1.00 70.25 278 LEU A C 1
ATOM 2260 O O . LEU A 1 278 ? 45.784 16.107 37.727 1.00 70.25 278 LEU A O 1
ATOM 2264 N N . ARG A 1 279 ? 45.830 15.028 35.772 1.00 69.69 279 ARG A N 1
ATOM 2265 C CA . ARG A 1 279 ? 47.124 15.612 35.366 1.00 69.69 279 ARG A CA 1
ATOM 2266 C C . ARG A 1 279 ? 47.030 17.125 35.156 1.00 69.69 279 ARG A C 1
ATOM 2268 O O . ARG A 1 279 ? 47.936 17.849 35.563 1.00 69.69 279 ARG A O 1
ATOM 2275 N N . ARG A 1 280 ? 45.936 17.612 34.557 1.00 64.75 280 ARG A N 1
ATOM 2276 C CA . ARG A 1 280 ? 45.696 19.053 34.363 1.00 64.75 280 ARG A CA 1
ATOM 2277 C C . ARG A 1 280 ? 45.526 19.790 35.693 1.00 64.75 280 ARG A C 1
ATOM 2279 O O . ARG A 1 280 ? 46.150 20.832 35.866 1.00 64.75 280 ARG A O 1
ATOM 2286 N N . THR A 1 281 ? 44.756 19.250 36.640 1.00 66.50 281 THR A N 1
ATOM 2287 C CA . THR A 1 281 ? 44.569 19.879 37.962 1.00 66.50 281 THR A CA 1
ATOM 2288 C C . THR A 1 281 ? 45.868 19.925 38.766 1.00 66.50 281 THR A C 1
ATOM 2290 O O . THR A 1 281 ? 46.192 20.970 39.328 1.00 66.50 281 THR A O 1
ATOM 2293 N N . CYS A 1 282 ? 46.674 18.857 38.733 1.00 65.19 282 CYS A N 1
ATOM 2294 C CA . CYS A 1 282 ? 47.997 18.836 39.363 1.00 65.19 282 CYS A CA 1
ATOM 2295 C C . CYS A 1 282 ? 48.946 19.891 38.757 1.00 65.19 282 CYS A C 1
ATOM 2297 O O . CYS A 1 282 ? 49.644 20.599 39.485 1.00 65.19 282 CYS A O 1
ATOM 2299 N N . LEU A 1 283 ? 48.944 20.059 37.427 1.00 68.81 283 LEU A N 1
ATOM 2300 C CA . LEU A 1 283 ? 49.766 21.070 36.752 1.00 68.81 283 LEU A CA 1
ATOM 2301 C C . LEU A 1 283 ? 49.341 22.502 37.124 1.00 68.81 283 LEU A C 1
ATOM 2303 O O . LEU A 1 283 ? 50.193 23.368 37.327 1.00 68.81 283 LEU A O 1
ATOM 2307 N N . ILE A 1 284 ? 48.032 22.743 37.244 1.00 67.94 284 ILE A N 1
ATOM 2308 C CA . ILE A 1 284 ? 47.476 24.029 37.684 1.00 67.94 284 ILE A CA 1
ATOM 2309 C C . ILE A 1 284 ? 47.881 24.316 39.135 1.00 67.94 284 ILE A C 1
ATOM 2311 O O . ILE A 1 284 ? 48.405 25.394 39.406 1.00 67.94 284 ILE A O 1
ATOM 2315 N N . GLN A 1 285 ? 47.743 23.348 40.050 1.00 64.19 285 GLN A N 1
ATOM 2316 C CA . GLN A 1 285 ? 48.192 23.496 41.441 1.00 64.19 285 GLN A CA 1
ATOM 2317 C C . GLN A 1 285 ? 49.690 23.814 41.538 1.00 64.19 285 GLN A C 1
ATOM 2319 O O . GLN A 1 285 ? 50.070 24.736 42.261 1.00 64.19 285 GLN A O 1
ATOM 2324 N N . LYS A 1 286 ? 50.543 23.120 40.769 1.00 70.06 286 LYS A N 1
ATOM 2325 C CA . LYS A 1 286 ? 51.989 23.406 40.722 1.00 70.06 286 LYS A CA 1
ATOM 2326 C C . LYS A 1 286 ? 52.279 24.834 40.246 1.00 70.06 286 LYS A C 1
ATOM 2328 O O . LYS A 1 286 ? 53.079 25.529 40.871 1.00 70.06 286 LYS A O 1
ATOM 2333 N N . LYS A 1 287 ? 51.594 25.310 39.196 1.00 70.69 287 LYS A N 1
ATOM 2334 C CA . LYS A 1 287 ? 51.726 26.697 38.704 1.00 70.69 287 LYS A CA 1
ATOM 2335 C C . LYS A 1 287 ? 51.250 27.730 39.730 1.00 70.69 287 LYS A C 1
ATOM 2337 O O . LYS A 1 287 ? 51.918 28.745 39.918 1.00 70.69 287 LYS A O 1
ATOM 2342 N N . CYS A 1 288 ? 50.132 27.478 40.412 1.00 67.62 288 CYS A N 1
ATOM 2343 C CA . CYS A 1 288 ? 49.631 28.360 41.468 1.00 67.62 288 CYS A CA 1
ATOM 2344 C C . CYS A 1 288 ? 50.611 28.446 42.645 1.00 67.62 288 CYS A C 1
ATOM 2346 O O . CYS A 1 288 ? 50.901 29.548 43.106 1.00 67.62 288 CYS A O 1
ATOM 2348 N N . ARG A 1 289 ? 51.191 27.314 43.070 1.00 66.44 289 ARG A N 1
ATOM 2349 C CA . ARG A 1 289 ? 52.193 27.267 44.148 1.00 66.44 289 ARG A CA 1
ATOM 2350 C C . ARG A 1 289 ? 53.467 28.034 43.779 1.00 66.44 289 ARG A C 1
ATOM 2352 O O . ARG A 1 289 ? 53.953 28.814 44.590 1.00 66.44 289 ARG A O 1
ATOM 2359 N N . ALA A 1 290 ? 53.948 27.899 42.540 1.00 70.50 290 ALA A N 1
ATOM 2360 C CA . ALA A 1 290 ? 55.097 28.659 42.040 1.00 70.50 290 ALA A CA 1
ATOM 2361 C C . ALA A 1 290 ? 54.835 30.178 42.010 1.00 70.50 290 ALA A C 1
ATOM 2363 O O . ALA A 1 290 ? 55.681 30.959 42.444 1.00 70.50 290 ALA A O 1
ATOM 2364 N N . ARG A 1 291 ? 53.642 30.610 41.568 1.00 67.56 291 ARG A N 1
ATOM 2365 C CA . ARG A 1 291 ? 53.247 32.033 41.590 1.00 67.56 291 ARG A CA 1
ATOM 2366 C C . ARG A 1 291 ? 53.139 32.585 43.010 1.00 67.56 291 ARG A C 1
ATOM 2368 O O . ARG A 1 291 ? 53.538 33.723 43.245 1.00 67.56 291 ARG A O 1
ATOM 2375 N N . LEU A 1 292 ? 52.609 31.802 43.951 1.00 64.75 292 LEU A N 1
ATOM 2376 C CA . LEU A 1 292 ? 52.551 32.198 45.359 1.00 64.75 292 LEU A CA 1
ATOM 2377 C C . LEU A 1 292 ? 53.960 32.359 45.939 1.00 64.75 292 LEU A C 1
ATOM 2379 O O . LEU A 1 292 ? 54.240 33.374 46.567 1.00 64.75 292 LEU A O 1
ATOM 2383 N N . PHE A 1 293 ? 54.863 31.421 45.647 1.00 66.19 293 PHE A N 1
ATOM 2384 C CA . PHE A 1 293 ? 56.260 31.490 46.078 1.00 66.19 293 PHE A CA 1
ATOM 2385 C C . PHE A 1 293 ? 56.977 32.735 45.527 1.00 66.19 293 PHE A C 1
ATOM 2387 O O . PHE A 1 293 ? 57.648 33.445 46.271 1.00 66.19 293 PHE A O 1
ATOM 2394 N N . GLN A 1 294 ? 56.763 33.074 44.250 1.00 67.50 294 GLN A N 1
ATOM 2395 C CA . GLN A 1 294 ? 57.285 34.314 43.658 1.00 67.50 294 GLN A CA 1
ATOM 2396 C C . GLN A 1 294 ? 56.715 35.572 44.326 1.00 67.50 294 GLN A C 1
ATOM 2398 O O . GLN A 1 294 ? 57.472 36.494 44.625 1.00 67.50 294 GLN A O 1
ATOM 2403 N N . LYS A 1 295 ? 55.405 35.615 44.607 1.00 69.25 295 LYS A N 1
ATOM 2404 C CA . LYS A 1 295 ? 54.773 36.748 45.306 1.00 69.25 295 LYS A CA 1
ATOM 2405 C C . LYS A 1 295 ? 55.298 36.914 46.731 1.00 69.25 295 LYS A C 1
ATOM 2407 O O . LYS A 1 295 ? 55.559 38.040 47.148 1.00 69.25 295 LYS A O 1
ATOM 2412 N N . VAL A 1 296 ? 55.486 35.811 47.456 1.00 68.38 296 VAL A N 1
ATOM 2413 C CA . VAL A 1 296 ? 56.061 35.817 48.808 1.00 68.38 296 VAL A CA 1
ATOM 2414 C C . VAL A 1 296 ? 57.500 36.333 48.768 1.00 68.38 296 VAL A C 1
ATOM 2416 O O . VAL A 1 296 ? 57.827 37.259 49.504 1.00 68.38 296 VAL A O 1
ATOM 2419 N N . ASN A 1 297 ? 58.337 35.832 47.855 1.00 66.75 297 ASN A N 1
ATOM 2420 C CA . ASN A 1 297 ? 59.717 36.308 47.705 1.00 66.75 297 ASN A CA 1
ATOM 2421 C C . ASN A 1 297 ? 59.798 37.780 47.282 1.00 66.75 297 ASN A C 1
ATOM 2423 O O . ASN A 1 297 ? 60.644 38.517 47.788 1.00 66.75 297 ASN A O 1
ATOM 2427 N N . PHE A 1 298 ? 58.893 38.240 46.413 1.00 68.31 298 PHE A N 1
ATOM 2428 C CA . PHE A 1 298 ? 58.779 39.653 46.053 1.00 68.31 298 PHE A CA 1
ATOM 2429 C C . PHE A 1 298 ? 58.430 40.518 47.270 1.00 68.31 298 PHE A C 1
ATOM 2431 O O . PHE A 1 298 ? 59.055 41.555 47.493 1.00 68.31 298 PHE A O 1
ATOM 2438 N N . TRP A 1 299 ? 57.481 40.078 48.100 1.00 61.19 299 TRP A N 1
ATOM 2439 C CA . TRP A 1 299 ? 57.095 40.796 49.315 1.00 61.19 299 TRP A CA 1
ATOM 2440 C C . TRP A 1 299 ? 58.224 40.817 50.356 1.00 61.19 299 TRP A C 1
ATOM 2442 O O . TRP A 1 299 ? 58.519 41.868 50.925 1.00 61.19 299 TRP A O 1
ATOM 2452 N N . ILE A 1 300 ? 58.931 39.696 50.536 1.00 66.25 300 ILE A N 1
ATOM 2453 C CA . ILE A 1 300 ? 60.129 39.609 51.386 1.00 66.25 300 ILE A CA 1
ATOM 2454 C C . ILE A 1 300 ? 61.226 40.560 50.879 1.00 66.25 300 ILE A C 1
ATOM 2456 O O . ILE A 1 300 ? 61.819 41.283 51.679 1.00 66.25 300 ILE A O 1
ATOM 2460 N N . SER A 1 301 ? 61.473 40.612 49.566 1.00 61.00 301 SER A N 1
ATOM 2461 C CA . SER A 1 301 ? 62.451 41.523 48.951 1.00 61.00 301 SER A CA 1
ATOM 2462 C C . SER A 1 301 ? 62.076 42.995 49.159 1.00 61.00 301 SER A C 1
ATOM 2464 O O . SER A 1 301 ? 62.911 43.794 49.586 1.00 61.00 301 SER A O 1
ATOM 2466 N N . LYS A 1 302 ? 60.799 43.352 48.958 1.00 62.12 302 LYS A N 1
ATOM 2467 C CA . LYS A 1 302 ? 60.289 44.714 49.177 1.00 62.12 302 LYS A CA 1
ATOM 2468 C C . LYS A 1 302 ? 60.399 45.129 50.650 1.00 62.12 302 LYS A C 1
ATOM 2470 O O . LYS A 1 302 ? 60.793 46.255 50.940 1.00 62.12 302 LYS A O 1
ATOM 2475 N N . ARG A 1 303 ? 60.150 44.199 51.581 1.00 56.62 303 ARG A N 1
ATOM 2476 C CA . ARG A 1 303 ? 60.323 44.418 53.027 1.00 56.62 303 ARG A CA 1
ATOM 2477 C C . ARG A 1 303 ? 61.791 44.598 53.424 1.00 56.62 303 ARG A C 1
ATOM 2479 O O . ARG A 1 303 ? 62.079 45.436 54.272 1.00 56.62 303 ARG A O 1
ATOM 2486 N N . ARG A 1 304 ? 62.720 43.855 52.807 1.00 55.00 304 ARG A N 1
ATOM 2487 C CA . ARG A 1 304 ? 64.167 44.070 53.001 1.00 55.00 304 ARG A CA 1
ATOM 2488 C C . ARG A 1 304 ? 64.604 45.442 52.478 1.00 55.00 304 ARG A C 1
ATOM 2490 O O . ARG A 1 304 ? 65.306 46.135 53.200 1.00 55.00 304 ARG A O 1
ATOM 2497 N N . LYS A 1 305 ? 64.114 45.870 51.304 1.00 57.22 305 LYS A N 1
ATOM 2498 C CA . LYS A 1 305 ? 64.380 47.212 50.749 1.00 57.22 305 LYS A CA 1
ATOM 2499 C C . LYS A 1 305 ? 63.865 48.350 51.640 1.00 57.22 305 LYS A C 1
ATOM 2501 O O . LYS A 1 305 ? 64.607 49.296 51.862 1.00 57.22 305 LYS A O 1
ATOM 2506 N N . CYS A 1 306 ? 62.658 48.235 52.206 1.00 53.75 306 CYS A N 1
ATOM 2507 C CA . CYS A 1 306 ? 62.142 49.229 53.163 1.00 53.75 306 CYS A CA 1
ATOM 2508 C C . CYS A 1 306 ? 62.982 49.321 54.446 1.00 53.75 306 CYS A C 1
ATOM 2510 O O . CYS A 1 306 ? 63.161 50.414 54.970 1.00 53.75 306 CYS A O 1
ATOM 2512 N N . LYS A 1 307 ? 63.525 48.199 54.947 1.00 53.41 307 LYS A N 1
ATOM 2513 C CA . LYS A 1 307 ? 64.410 48.213 56.126 1.00 53.41 307 LYS A CA 1
ATOM 2514 C C . LYS A 1 307 ? 65.750 48.905 55.861 1.00 53.41 307 LYS A C 1
ATOM 2516 O O . LYS A 1 307 ? 66.306 49.483 56.781 1.00 53.41 307 LYS A O 1
ATOM 2521 N N . THR A 1 308 ? 66.262 48.856 54.631 1.00 53.69 308 THR A N 1
ATOM 2522 C CA . THR A 1 308 ? 67.522 49.519 54.253 1.00 53.69 308 THR A CA 1
ATOM 2523 C C . THR A 1 308 ? 67.356 50.991 53.876 1.00 53.69 308 THR A C 1
ATOM 2525 O O . THR A 1 308 ? 68.348 51.706 53.848 1.00 53.69 308 THR A O 1
ATOM 2528 N N . SER A 1 309 ? 66.137 51.454 53.574 1.00 53.53 309 SER A N 1
ATOM 2529 C CA . SER A 1 309 ? 65.897 52.814 53.075 1.00 53.53 309 SER A CA 1
ATOM 2530 C C . SER A 1 309 ? 65.312 53.789 54.098 1.00 53.53 309 SER A C 1
ATOM 2532 O O . SER A 1 309 ? 65.006 54.901 53.702 1.00 53.53 309 SER A O 1
ATOM 2534 N N . GLY A 1 310 ? 65.133 53.417 55.3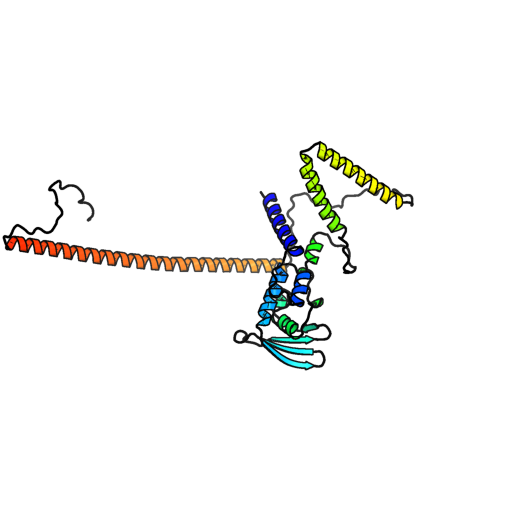74 1.00 47.28 310 GLY A N 1
ATOM 2535 C CA . GLY A 1 310 ? 64.806 54.372 56.451 1.00 47.28 310 GLY A CA 1
ATOM 2536 C C . GLY A 1 310 ? 63.554 55.238 56.236 1.00 47.28 310 GLY A C 1
ATOM 2537 O O . GLY A 1 310 ? 63.459 56.313 56.815 1.00 47.28 310 GLY A O 1
ATOM 2538 N N . VAL A 1 311 ? 62.601 54.797 55.406 1.00 43.94 311 VAL A N 1
ATOM 2539 C CA . VAL A 1 311 ? 61.350 55.520 55.124 1.00 43.94 311 VAL A CA 1
ATOM 2540 C C . VAL A 1 311 ? 60.175 54.665 55.589 1.00 43.94 311 VAL A C 1
ATOM 2542 O O . VAL A 1 311 ? 59.725 53.743 54.900 1.00 43.94 311 VAL A O 1
ATOM 2545 N N . GLU A 1 312 ? 59.685 54.973 56.788 1.00 42.34 312 GLU A N 1
ATOM 2546 C CA . GLU A 1 312 ? 58.406 54.504 57.314 1.00 42.34 312 GLU A CA 1
ATOM 2547 C C . GLU A 1 312 ? 57.280 55.390 56.786 1.00 42.34 312 GLU A C 1
ATOM 2549 O O . GLU A 1 312 ? 56.873 56.337 57.446 1.00 42.34 312 GLU A O 1
ATOM 2554 N N . SER A 1 313 ? 56.796 55.117 55.575 1.00 40.31 313 SER A N 1
ATOM 2555 C CA . SER A 1 313 ? 55.403 55.359 55.154 1.00 40.31 313 SER A CA 1
ATOM 2556 C C . SER A 1 313 ? 55.281 55.220 53.640 1.00 40.31 313 SER A C 1
ATOM 2558 O O . SER A 1 313 ? 55.758 56.041 52.867 1.00 40.31 313 SER A O 1
ATOM 2560 N N . ILE A 1 314 ? 54.590 54.170 53.197 1.00 37.31 314 ILE A N 1
ATOM 2561 C CA . ILE A 1 314 ? 53.924 54.178 51.894 1.00 37.31 314 ILE A CA 1
ATOM 2562 C C . ILE A 1 314 ? 52.476 53.785 52.152 1.00 37.31 314 ILE A C 1
ATOM 2564 O O . ILE A 1 314 ? 52.156 52.623 52.409 1.00 37.31 314 ILE A O 1
ATOM 2568 N N . THR A 1 315 ? 51.608 54.788 52.098 1.00 36.38 315 THR A N 1
ATOM 2569 C CA . THR A 1 315 ? 50.162 54.652 51.987 1.00 36.38 315 THR A CA 1
ATOM 2570 C C . THR A 1 315 ? 49.833 54.072 50.612 1.00 36.38 315 THR A C 1
ATOM 2572 O O . THR A 1 315 ? 49.921 54.732 49.584 1.00 36.38 315 THR A O 1
ATOM 2575 N N . ALA A 1 316 ? 49.448 52.799 50.585 1.00 33.16 316 ALA A N 1
ATOM 2576 C CA . ALA A 1 316 ? 48.780 52.181 49.447 1.00 33.16 316 ALA A CA 1
ATOM 2577 C C . ALA A 1 316 ? 47.558 51.436 49.982 1.00 33.16 316 ALA A C 1
ATOM 2579 O O . ALA A 1 316 ? 47.648 50.286 50.407 1.00 33.16 316 ALA A O 1
ATOM 2580 N N . GLY A 1 317 ? 46.422 52.129 49.998 1.00 34.34 317 GLY A N 1
ATOM 2581 C CA . GLY A 1 317 ? 45.141 51.544 50.363 1.00 34.34 317 GLY A CA 1
ATOM 2582 C C . GLY A 1 317 ? 44.265 52.510 51.140 1.00 34.34 317 GLY A C 1
ATOM 2583 O O . GLY A 1 317 ? 44.339 52.573 52.364 1.00 34.34 317 GLY A O 1
ATOM 2584 N N . GLY A 1 318 ? 43.331 53.154 50.439 1.00 39.88 318 GLY A N 1
ATOM 2585 C CA . GLY A 1 318 ? 42.007 53.367 51.011 1.00 39.88 318 GLY A CA 1
ATOM 2586 C C . GLY A 1 318 ? 41.418 51.995 51.334 1.00 39.88 318 GLY A C 1
ATOM 2587 O O . GLY A 1 318 ? 40.779 51.386 50.485 1.00 39.88 318 GLY A O 1
ATOM 2588 N N . LYS A 1 319 ? 41.792 51.467 52.503 1.00 35.62 319 LYS A N 1
ATOM 2589 C CA . LYS A 1 319 ? 41.173 50.396 53.290 1.00 35.62 319 LYS A CA 1
ATOM 2590 C C . LYS A 1 319 ? 42.026 50.196 54.547 1.00 35.62 319 LYS A C 1
ATOM 2592 O O . LYS A 1 319 ? 43.103 49.606 54.519 1.00 35.62 319 LYS A O 1
ATOM 2597 N N . ARG A 1 320 ? 41.501 50.759 55.632 1.00 30.98 320 ARG A N 1
ATOM 2598 C CA . ARG A 1 320 ? 41.887 50.595 57.034 1.00 30.98 320 ARG A CA 1
ATOM 2599 C C . ARG A 1 320 ? 41.945 49.102 57.384 1.00 30.98 320 ARG A C 1
ATOM 2601 O O . ARG A 1 320 ? 40.965 48.396 57.177 1.00 30.98 320 ARG A O 1
ATOM 2608 N N . TRP A 1 321 ? 43.082 48.640 57.900 1.00 34.59 321 TRP A N 1
ATOM 2609 C CA . TRP A 1 321 ? 43.208 47.343 58.571 1.00 34.59 321 TRP A CA 1
ATOM 2610 C C . TRP A 1 321 ? 43.372 47.626 60.061 1.00 34.59 321 TRP A C 1
ATOM 2612 O O . TRP A 1 321 ? 44.389 48.178 60.482 1.00 34.59 321 TRP A O 1
ATOM 2622 N N . GLU A 1 322 ? 42.343 47.315 60.842 1.00 29.25 322 GLU A N 1
ATOM 2623 C CA . GLU A 1 322 ? 42.401 47.406 62.298 1.00 29.25 322 GLU A CA 1
ATOM 2624 C C . GLU A 1 322 ? 43.311 46.309 62.856 1.00 29.25 322 GLU A C 1
ATOM 2626 O O . GLU A 1 322 ? 43.277 45.153 62.429 1.00 29.25 322 GLU A O 1
ATOM 2631 N N . LYS A 1 323 ? 44.163 46.692 63.811 1.00 33.72 323 LYS A N 1
ATOM 2632 C CA . LYS A 1 323 ? 44.911 45.756 64.647 1.00 33.72 323 LYS A CA 1
ATOM 2633 C C . LYS A 1 323 ? 43.921 45.120 65.624 1.00 33.72 323 LYS A C 1
ATOM 2635 O O . LYS A 1 323 ? 43.529 45.756 66.593 1.00 33.72 323 LYS A O 1
ATOM 2640 N N . GLY A 1 324 ? 43.555 43.871 65.375 1.00 30.66 324 GLY A N 1
ATOM 2641 C CA . GLY A 1 324 ? 42.789 43.051 66.305 1.00 30.66 324 GLY A CA 1
ATOM 2642 C C . GLY A 1 324 ? 42.895 41.579 65.927 1.00 30.66 324 GLY A C 1
ATOM 2643 O O . GLY A 1 324 ? 42.289 41.158 64.952 1.00 30.66 324 GLY A O 1
ATOM 2644 N N . SER A 1 325 ? 43.696 40.838 66.698 1.00 32.44 325 SER A N 1
ATOM 2645 C CA . SER A 1 325 ? 43.615 39.379 66.899 1.00 32.44 325 SER A CA 1
ATOM 2646 C C . SER A 1 325 ? 43.726 38.519 65.629 1.00 32.44 325 SER A C 1
ATOM 2648 O O . SER A 1 325 ? 42.745 38.138 65.010 1.00 32.44 325 SER A O 1
ATOM 2650 N N . VAL A 1 326 ? 44.922 38.200 65.124 1.00 38.47 326 VAL A N 1
ATOM 2651 C CA . VAL A 1 326 ? 45.777 37.105 65.636 1.00 38.47 326 VAL A CA 1
ATOM 2652 C C . VAL A 1 326 ? 44.954 35.986 66.281 1.00 38.47 326 VAL A C 1
ATOM 2654 O O . VAL A 1 326 ? 44.749 35.964 67.488 1.00 38.47 326 VAL A O 1
ATOM 2657 N N . GLY A 1 327 ? 44.494 35.045 65.463 1.00 32.59 327 GLY A N 1
ATOM 2658 C CA . GLY A 1 327 ? 43.913 33.800 65.944 1.00 32.59 327 GLY A CA 1
ATOM 2659 C C . GLY A 1 327 ? 43.212 33.044 64.826 1.00 32.59 327 GLY A C 1
ATOM 2660 O O . GLY A 1 327 ? 42.266 33.554 64.248 1.00 32.59 327 GLY A O 1
ATOM 2661 N N . LEU A 1 328 ? 43.667 31.814 64.577 1.00 32.78 328 LEU A N 1
ATOM 2662 C CA . LEU A 1 328 ? 42.949 30.756 63.853 1.00 32.78 328 LEU A CA 1
ATOM 2663 C C . LEU A 1 328 ? 42.929 30.850 62.318 1.00 32.78 328 LEU A C 1
ATOM 2665 O O . LEU A 1 328 ? 41.944 31.233 61.701 1.00 32.78 328 LEU A O 1
ATOM 2669 N N . CYS A 1 329 ? 44.010 30.377 61.693 1.00 30.05 329 CYS A N 1
ATOM 2670 C CA . CYS A 1 329 ? 43.942 29.281 60.705 1.00 30.05 329 CYS A CA 1
ATOM 2671 C C . CYS A 1 329 ? 45.360 28.847 60.291 1.00 30.05 329 CYS A C 1
ATOM 2673 O O . CYS A 1 329 ? 45.729 28.827 59.118 1.00 30.05 329 CYS A O 1
ATOM 2675 N N . ALA A 1 330 ? 46.181 28.488 61.278 1.00 41.09 330 ALA A N 1
ATOM 2676 C CA . ALA A 1 330 ? 47.299 27.584 61.054 1.00 41.09 330 ALA A CA 1
ATOM 2677 C C . ALA A 1 330 ? 46.745 26.161 61.172 1.00 41.09 330 ALA A C 1
ATOM 2679 O O . ALA A 1 330 ? 46.668 25.651 62.276 1.00 41.09 330 ALA A O 1
ATOM 2680 N N . HIS A 1 331 ? 46.265 25.582 60.068 1.00 35.62 331 HIS A N 1
ATOM 2681 C CA . HIS A 1 331 ? 46.113 24.129 59.878 1.00 35.62 331 HIS A CA 1
ATOM 2682 C C . HIS A 1 331 ? 45.653 23.834 58.443 1.00 35.62 331 HIS A C 1
ATOM 2684 O O . HIS A 1 331 ? 44.565 23.333 58.217 1.00 35.62 331 HIS A O 1
ATOM 2690 N N . PHE A 1 332 ? 46.468 24.175 57.443 1.00 30.56 332 PHE A N 1
ATOM 2691 C CA . PHE A 1 332 ? 46.322 23.608 56.093 1.00 30.56 332 PHE A CA 1
ATOM 2692 C C . PHE A 1 332 ? 47.669 23.589 55.358 1.00 30.56 332 PHE A C 1
ATOM 2694 O O . PHE A 1 332 ? 47.775 24.001 54.212 1.00 30.56 332 PHE A O 1
ATOM 2701 N N . PHE A 1 333 ? 48.725 23.141 56.040 1.00 32.03 333 PHE A N 1
ATOM 2702 C CA . PHE A 1 333 ? 49.956 22.666 55.406 1.00 32.03 333 PHE A CA 1
ATOM 2703 C C . PHE A 1 333 ? 50.653 21.685 56.354 1.00 32.03 333 PHE A C 1
ATOM 2705 O O . PHE A 1 333 ? 51.462 22.087 57.184 1.00 32.03 333 PHE A O 1
ATOM 2712 N N . ASN A 1 334 ? 50.300 20.409 56.225 1.00 34.50 334 ASN A N 1
ATOM 2713 C CA . ASN A 1 334 ? 51.244 19.298 56.292 1.00 34.50 334 ASN A CA 1
ATOM 2714 C C . ASN A 1 334 ? 50.823 18.272 55.243 1.00 34.50 334 ASN A C 1
ATOM 2716 O O . ASN A 1 334 ? 49.606 17.980 55.195 1.00 34.50 334 ASN A O 1
#

Sequence (334 aa):
MFGDVVDEWRSEENGQDFRCLEGTIEMILLQESILSHARDVYTLEIFKLFQEQYLKGMSHFFKLMTQNCHDYVYHVWLNGVDLIRHNVTFIGNDNTVTYICKMFSEVDILCRHILRIYNIHCVKCIPQVYILPRWTKAAILQHVSPPFTQGRDLMCGKIIEDSIWRVQMTRKFNTILGASAGLPEARQVCEEGYKSIKQFLDIQKNVSGVDELSSDPRTILDPPRSRHKGQRNTRKRSIVEKQCKIVKGRRSKSQNVASNSKAVAQSVVQRFVSKKKLRRTCLIQKKCRARLFQKVNFWISKRRKCKTSGVESITAGGKRWEKGSVGLCAHFFN